Protein AF-A0A7X7SW52-F1 (afdb_monomer_lite)

pLDDT: mean 72.77, std 15.71, range [31.95, 91.69]

Secondary structure (DSSP, 8-state):
------SSHHHHTTTSTTSSSS--S-----------------------HHHHHHHHHHHHHHHHHHHHHHHHHHHHHHTTS-HHHHHHHHHHHHHHHHHHHHHHHHHHH--HHHHHHHHHTT-TTHHHHHHHHHTHHHHHHIIIIIHHHHHHHHHHHHHHHHHHHHHTT-TTHHHHHHHHHHHHHHHHHHHHHHHHHHHHHSHHHHHHHHHHHHHHHS-----------

Radius of gyration: 32.98 Å; chains: 1; bounding box: 64×110×73 Å

Structure (mmCIF, N/CA/C/O backbone):
data_AF-A0A7X7SW52-F1
#
_entry.id   AF-A0A7X7SW52-F1
#
loop_
_atom_site.group_PDB
_atom_site.id
_atom_site.type_symbol
_atom_site.label_atom_id
_atom_site.label_alt_id
_atom_site.label_comp_id
_atom_site.label_asym_id
_atom_site.label_entity_id
_atom_site.label_seq_id
_atom_site.pdbx_PDB_ins_code
_atom_site.Cartn_x
_atom_site.Cartn_y
_atom_site.Cartn_z
_atom_site.occupancy
_atom_site.B_iso_or_equiv
_atom_site.auth_seq_id
_atom_site.auth_comp_id
_atom_site.auth_asym_id
_atom_site.auth_atom_id
_atom_site.pdbx_PDB_model_num
ATOM 1 N N . MET A 1 1 ? -24.071 95.633 -15.662 1.00 47.78 1 MET A N 1
ATOM 2 C CA . MET A 1 1 ? -23.666 94.470 -16.480 1.00 47.78 1 MET A CA 1
ATOM 3 C C . MET A 1 1 ? -23.784 93.220 -15.616 1.00 47.78 1 MET A C 1
ATOM 5 O O . MET A 1 1 ? -22.879 92.917 -14.859 1.00 47.78 1 MET A O 1
ATOM 9 N N . SER A 1 2 ? -24.958 92.587 -15.617 1.00 41.47 2 SER A N 1
ATOM 10 C CA . SER A 1 2 ? -25.230 91.314 -14.938 1.00 41.47 2 SER A CA 1
ATOM 11 C C . SER A 1 2 ? -26.563 90.762 -15.449 1.00 41.47 2 SER A C 1
ATOM 13 O O . SER A 1 2 ? -27.422 91.536 -15.863 1.00 41.47 2 SER A O 1
ATOM 15 N N . THR A 1 3 ? -26.720 89.442 -15.360 1.00 42.72 3 THR A N 1
ATOM 16 C CA . THR A 1 3 ? -27.927 88.623 -15.586 1.00 42.72 3 THR A CA 1
ATOM 17 C C . THR A 1 3 ? -28.356 88.338 -17.032 1.00 42.72 3 THR A C 1
ATOM 19 O O . THR A 1 3 ? -29.048 89.125 -17.664 1.00 42.72 3 THR A O 1
ATOM 22 N N . LYS A 1 4 ? -27.990 87.139 -17.516 1.00 46.16 4 LYS A N 1
ATOM 23 C CA . LYS A 1 4 ? -28.880 86.150 -18.171 1.00 46.16 4 LYS A CA 1
ATOM 24 C C . LYS A 1 4 ? -28.069 84.898 -18.541 1.00 46.16 4 LYS A C 1
ATOM 26 O O . LYS A 1 4 ? -27.556 84.763 -19.644 1.00 46.16 4 LYS A O 1
ATOM 31 N N . ARG A 1 5 ? -27.904 83.990 -17.575 1.00 49.56 5 ARG A N 1
ATOM 32 C CA . ARG A 1 5 ? -27.303 82.655 -17.768 1.00 49.56 5 ARG A CA 1
ATOM 33 C C . ARG A 1 5 ? -28.034 81.616 -16.917 1.00 49.56 5 ARG A C 1
ATOM 35 O O . ARG A 1 5 ? -27.416 80.842 -16.198 1.00 49.56 5 ARG A O 1
ATOM 42 N N . PHE A 1 6 ? -29.364 81.670 -16.948 1.00 51.72 6 PHE A N 1
ATOM 43 C CA . PHE A 1 6 ? -30.224 80.859 -16.089 1.00 51.72 6 PHE A CA 1
ATOM 44 C C . PHE A 1 6 ? -31.502 80.419 -16.820 1.00 51.72 6 PHE A C 1
ATOM 46 O O . PHE A 1 6 ? -32.595 80.604 -16.315 1.00 51.72 6 PHE A O 1
ATOM 53 N N . ASP A 1 7 ? -31.363 79.861 -18.027 1.00 56.41 7 ASP A N 1
ATOM 54 C CA . ASP A 1 7 ? -32.496 79.296 -18.791 1.00 56.41 7 ASP A CA 1
ATOM 55 C C . ASP A 1 7 ? -32.131 78.004 -19.554 1.00 56.41 7 ASP A C 1
ATOM 57 O O . ASP A 1 7 ? -32.750 77.657 -20.548 1.00 56.41 7 ASP A O 1
ATOM 61 N N . ILE A 1 8 ? -31.126 77.249 -19.085 1.00 54.72 8 ILE A N 1
ATOM 62 C CA . ILE A 1 8 ? -30.765 75.930 -19.660 1.00 54.72 8 ILE A CA 1
ATOM 63 C C . ILE A 1 8 ? -31.142 74.775 -18.707 1.00 54.72 8 ILE A C 1
ATOM 65 O O . ILE A 1 8 ? -31.311 73.635 -19.127 1.00 54.72 8 ILE A O 1
ATOM 69 N N . GLY A 1 9 ? -31.369 75.057 -17.417 1.00 53.44 9 GLY A N 1
ATOM 70 C CA . GLY A 1 9 ? -31.716 74.031 -16.423 1.00 53.44 9 GLY A CA 1
ATOM 71 C C . GLY A 1 9 ? -33.134 73.459 -16.550 1.00 53.44 9 GLY A C 1
ATOM 72 O O . GLY A 1 9 ? -33.386 72.363 -16.068 1.00 53.44 9 GLY A O 1
ATOM 73 N N . LYS A 1 10 ? -34.059 74.167 -17.215 1.00 53.69 10 LYS A N 1
ATOM 74 C CA . LYS A 1 10 ? -35.488 73.799 -17.249 1.00 53.69 10 LYS A CA 1
ATOM 75 C C . LYS A 1 10 ? -35.872 72.839 -18.383 1.00 53.69 10 LYS A C 1
ATOM 77 O O . LYS A 1 10 ? -36.929 72.219 -18.305 1.00 53.69 10 LYS A O 1
ATOM 82 N N . GLU A 1 11 ? -35.026 72.685 -19.405 1.00 51.72 11 GLU A N 1
ATOM 83 C CA . GLU A 1 11 ? -35.262 71.744 -20.516 1.00 51.72 11 GLU A CA 1
ATOM 84 C C . GLU A 1 11 ? -34.670 70.347 -20.275 1.00 51.72 11 GLU A C 1
ATOM 86 O O . GLU A 1 11 ? -35.189 69.370 -20.809 1.00 51.72 11 GLU A O 1
ATOM 91 N N . MET A 1 12 ? -33.665 70.207 -19.401 1.00 51.31 12 MET A N 1
ATOM 92 C CA . MET A 1 12 ? -33.110 68.889 -19.053 1.00 51.31 12 MET A CA 1
ATOM 93 C C . MET A 1 12 ? -33.990 68.092 -18.072 1.00 51.31 12 MET A C 1
ATOM 95 O O . MET A 1 12 ? -33.936 66.866 -18.060 1.00 51.31 12 MET A O 1
ATOM 99 N N . GLU A 1 13 ? -34.863 68.750 -17.301 1.00 51.69 13 GLU A N 1
ATOM 100 C CA . GLU A 1 13 ? -35.757 68.080 -16.337 1.00 51.69 13 GLU A CA 1
ATOM 101 C C . GLU A 1 13 ? -36.962 67.389 -17.012 1.00 51.69 13 GLU A C 1
ATOM 103 O O . GLU A 1 13 ? -37.567 66.473 -16.455 1.00 51.69 13 GLU A O 1
ATOM 108 N N . LYS A 1 14 ? -37.297 67.768 -18.256 1.00 49.69 14 LYS A N 1
ATOM 109 C CA . LYS A 1 14 ? -38.406 67.156 -19.010 1.00 49.69 14 LYS A CA 1
ATOM 110 C C . LYS A 1 14 ? -38.040 65.868 -19.752 1.00 49.69 14 LYS A C 1
ATOM 112 O O . LYS A 1 14 ? -38.952 65.132 -20.120 1.00 49.69 14 LYS A O 1
ATOM 117 N N . MET A 1 15 ? -36.755 65.557 -19.936 1.00 48.94 15 MET A N 1
ATOM 118 C CA . MET A 1 15 ? -36.329 64.320 -20.612 1.00 48.94 15 MET A CA 1
ATOM 119 C C . MET A 1 15 ? -36.133 63.123 -19.668 1.00 48.94 15 MET A C 1
ATOM 121 O O . MET A 1 15 ? -36.173 61.987 -20.132 1.00 48.94 15 MET A O 1
ATOM 125 N N . ASP A 1 16 ? -36.023 63.341 -18.354 1.00 51.31 16 ASP A N 1
ATOM 126 C CA . ASP A 1 16 ? -35.849 62.252 -17.374 1.00 51.31 16 ASP A CA 1
ATOM 127 C C . ASP A 1 16 ? -37.186 61.609 -16.940 1.00 51.31 16 ASP A C 1
ATOM 129 O O . ASP A 1 16 ? -37.254 60.460 -16.501 1.00 51.31 16 ASP A O 1
ATOM 133 N N . ASN A 1 17 ? -38.307 62.314 -17.136 1.00 50.44 17 ASN A N 1
ATOM 134 C CA . ASN A 1 17 ? -39.626 61.853 -16.685 1.00 50.44 17 ASN A CA 1
ATOM 135 C C . ASN A 1 17 ? -40.345 60.900 -17.661 1.00 50.44 17 ASN A C 1
ATOM 137 O O . ASN A 1 17 ? -41.367 60.318 -17.300 1.00 50.44 17 ASN A O 1
ATOM 141 N N . HIS A 1 18 ? -39.812 60.685 -18.870 1.00 48.03 18 HIS A N 1
ATOM 142 C CA . HIS A 1 18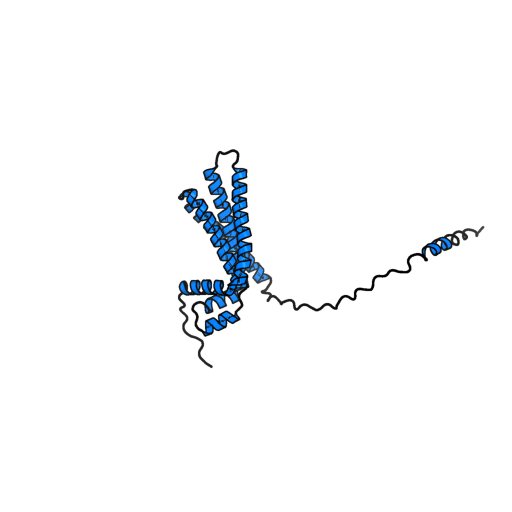 ? -40.410 59.787 -19.872 1.00 48.03 18 HIS A CA 1
ATOM 143 C C . HIS A 1 18 ? -39.844 58.354 -19.859 1.00 48.03 18 HIS A C 1
ATOM 145 O O . HIS A 1 18 ? -40.391 57.479 -20.525 1.00 48.03 18 HIS A O 1
ATOM 151 N N . HIS A 1 19 ? -38.810 58.075 -19.055 1.00 46.06 19 HIS A N 1
ATOM 152 C CA . HIS A 1 19 ? -38.301 56.710 -18.836 1.00 46.06 19 HIS A CA 1
ATOM 153 C C . HIS A 1 19 ? -38.936 56.027 -17.600 1.00 46.06 19 HIS A C 1
ATOM 155 O O . HIS A 1 19 ? -38.635 54.879 -17.268 1.00 46.06 19 HIS A O 1
ATOM 161 N N . LYS A 1 20 ? -39.851 56.713 -16.898 1.00 45.06 20 LYS A N 1
ATOM 162 C CA . LYS A 1 20 ? -40.456 56.234 -15.642 1.00 45.06 20 LYS A CA 1
ATOM 163 C C . LYS A 1 20 ? -41.692 55.337 -15.791 1.00 45.06 20 LYS A C 1
ATOM 165 O O . LYS A 1 20 ? -42.267 54.950 -14.776 1.00 45.06 20 LYS A O 1
ATOM 170 N N . ILE A 1 21 ? -42.099 54.962 -17.007 1.00 49.62 21 ILE A N 1
ATOM 171 C CA . ILE A 1 21 ? -43.356 54.225 -17.246 1.00 49.62 21 ILE A CA 1
ATOM 172 C C . ILE A 1 21 ? -43.148 53.053 -18.221 1.00 49.62 21 ILE A C 1
ATOM 174 O O . ILE A 1 21 ? -43.746 53.019 -19.287 1.00 49.62 21 ILE A O 1
ATOM 178 N N . ALA A 1 22 ? -42.273 52.091 -17.901 1.00 47.59 22 ALA A N 1
ATOM 179 C CA . ALA A 1 22 ? -42.177 50.849 -18.691 1.00 47.59 22 ALA A CA 1
ATOM 180 C C . ALA A 1 22 ? -41.535 49.651 -17.961 1.00 47.59 22 ALA A C 1
ATOM 182 O O . ALA A 1 22 ? -40.908 48.818 -18.602 1.00 47.59 22 ALA A O 1
ATOM 183 N N . HIS A 1 23 ? -41.658 49.523 -16.634 1.00 44.00 23 HIS A N 1
ATOM 184 C CA . HIS A 1 23 ? -41.219 48.290 -15.947 1.00 44.00 23 HIS A CA 1
ATOM 185 C C . HIS A 1 23 ? -42.078 47.923 -14.726 1.00 44.00 23 HIS A C 1
ATOM 187 O O . HIS A 1 23 ? -41.615 47.342 -13.743 1.00 44.00 23 HIS A O 1
ATOM 193 N N . SER A 1 24 ? -43.373 48.235 -14.794 1.00 46.25 24 SER A N 1
ATOM 194 C CA . SER A 1 24 ? -44.377 47.654 -13.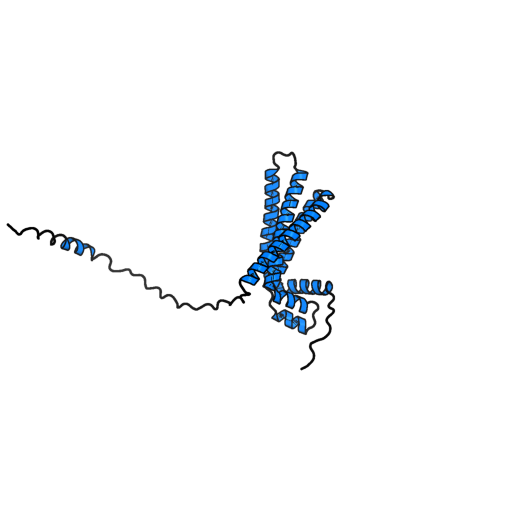908 1.00 46.25 24 SER A CA 1
ATOM 195 C C . SER A 1 24 ? -44.669 46.213 -14.330 1.00 46.25 24 SER A C 1
ATOM 197 O O . SER A 1 24 ? -45.343 45.982 -15.330 1.00 46.25 24 SER A O 1
ATOM 199 N N . GLY A 1 25 ? -44.213 45.255 -13.522 1.00 51.78 25 GLY A N 1
ATOM 200 C CA . GLY A 1 25 ? -44.856 43.946 -13.433 1.00 51.78 25 GLY A CA 1
ATOM 201 C C . GLY A 1 25 ? -44.061 42.764 -13.970 1.00 51.78 25 GLY A C 1
ATOM 202 O O . GLY A 1 25 ? -44.472 42.174 -14.953 1.00 51.78 25 GLY A O 1
ATOM 203 N N . PHE A 1 26 ? -42.997 42.363 -13.264 1.00 49.50 26 PHE A N 1
ATOM 204 C CA . PHE A 1 26 ? -42.731 40.948 -12.952 1.00 49.50 26 PHE A CA 1
ATOM 205 C C . PHE A 1 26 ? -41.584 40.841 -11.929 1.00 49.50 26 PHE A C 1
ATOM 207 O O . PHE A 1 26 ? -40.431 40.604 -12.278 1.00 49.50 26 PHE A O 1
ATOM 214 N N . LEU A 1 27 ? -41.875 41.048 -10.640 1.00 51.09 27 LEU A N 1
ATOM 215 C CA . LEU A 1 27 ? -40.941 40.657 -9.578 1.00 51.09 27 LEU A CA 1
ATOM 216 C C . LEU A 1 27 ? -41.222 39.192 -9.205 1.00 51.09 27 LEU A C 1
ATOM 218 O O . LEU A 1 27 ? -42.318 38.905 -8.713 1.00 51.09 27 LEU A O 1
ATOM 222 N N . PRO A 1 28 ? -40.279 38.252 -9.402 1.00 49.59 28 PRO A N 1
ATOM 223 C CA . PRO A 1 28 ? -40.449 36.893 -8.914 1.00 49.59 28 PRO A CA 1
ATOM 224 C C . PRO A 1 28 ? -40.504 36.904 -7.380 1.00 49.59 28 PRO A C 1
ATOM 226 O O . PRO A 1 28 ? -39.737 37.595 -6.706 1.00 49.59 28 PRO A O 1
ATOM 229 N N . LYS A 1 29 ? -41.456 36.144 -6.827 1.00 48.91 29 LYS A N 1
ATOM 230 C CA . LYS A 1 29 ? -41.683 35.971 -5.386 1.00 48.91 29 LYS A CA 1
ATOM 231 C C . LYS A 1 29 ? -40.349 35.740 -4.662 1.00 48.91 29 LYS A C 1
ATOM 233 O O . LYS A 1 29 ? -39.619 34.811 -4.998 1.00 48.91 29 LYS A O 1
ATOM 238 N N . ARG A 1 30 ? -40.054 36.561 -3.644 1.00 42.06 30 ARG A N 1
ATOM 239 C CA . ARG A 1 30 ? -38.910 36.376 -2.735 1.00 42.06 30 ARG A CA 1
ATOM 240 C C . ARG A 1 30 ? -38.885 34.930 -2.234 1.00 42.06 30 ARG A C 1
ATOM 242 O O . ARG A 1 30 ? -39.750 34.531 -1.454 1.00 42.06 30 ARG A O 1
ATOM 249 N N . PHE A 1 31 ? -37.877 34.168 -2.646 1.00 48.66 31 PHE A N 1
ATOM 250 C CA . PHE A 1 31 ? -37.574 32.873 -2.054 1.00 48.66 31 PHE A CA 1
ATOM 251 C C . PHE A 1 31 ? -37.116 33.124 -0.613 1.00 48.66 31 PHE A C 1
ATOM 253 O O . PHE A 1 31 ? -36.018 33.622 -0.360 1.00 48.66 31 PHE A O 1
ATOM 260 N N . LYS A 1 32 ? -38.008 32.871 0.347 1.00 45.47 32 LYS A N 1
ATOM 261 C CA . LYS A 1 32 ? -37.710 32.969 1.775 1.00 45.47 32 LYS A CA 1
ATOM 262 C C . LYS A 1 32 ? -36.719 31.849 2.090 1.00 45.47 32 LYS A C 1
ATOM 264 O O . LYS A 1 32 ? -37.110 30.689 2.152 1.00 45.47 32 LYS A O 1
ATOM 269 N N . SER A 1 33 ? -35.438 32.197 2.214 1.00 46.12 33 SER A N 1
ATOM 270 C CA . SER A 1 33 ? -34.385 31.242 2.566 1.00 46.12 33 SER A CA 1
ATOM 271 C C . SER A 1 33 ? -34.796 30.513 3.852 1.00 46.12 33 SER A C 1
ATOM 273 O O . SER A 1 33 ? -35.063 31.188 4.856 1.00 46.12 33 SER A O 1
ATOM 275 N N . PRO A 1 34 ? -34.935 29.174 3.846 1.00 48.31 34 PRO A N 1
ATOM 276 C CA . PRO A 1 34 ? -35.251 28.446 5.060 1.00 48.31 34 PRO A CA 1
ATOM 277 C C . PRO A 1 34 ? -34.099 28.681 6.036 1.00 48.31 34 PRO A C 1
ATOM 279 O O . PRO A 1 34 ? -32.929 28.557 5.669 1.00 48.31 34 PRO A O 1
ATOM 282 N N . GLY A 1 35 ? -34.439 29.097 7.259 1.00 50.62 35 GLY A N 1
ATOM 283 C CA . GLY A 1 35 ? -33.475 29.467 8.289 1.00 50.62 35 GLY A CA 1
ATOM 284 C C . GLY A 1 35 ? -32.346 28.446 8.392 1.00 50.62 35 GLY A C 1
ATOM 285 O O . GLY A 1 35 ? -32.586 27.242 8.287 1.00 50.62 35 GLY A O 1
ATOM 286 N N . LYS A 1 36 ? -31.116 28.945 8.566 1.00 45.97 36 LYS A N 1
ATOM 287 C CA . LYS A 1 36 ? -29.903 28.137 8.716 1.00 45.97 36 LYS A CA 1
ATOM 288 C C . LYS A 1 36 ? -30.115 27.107 9.828 1.00 45.97 36 LYS A C 1
ATOM 290 O O . LYS A 1 36 ? -29.882 27.396 10.999 1.00 45.97 36 LYS A O 1
ATOM 295 N N . LYS A 1 37 ? -30.551 25.898 9.471 1.00 51.09 37 LYS A N 1
ATOM 296 C CA . LYS A 1 37 ? -30.456 24.739 10.351 1.00 51.09 37 LYS A CA 1
ATOM 297 C C . LYS A 1 37 ? -28.962 24.523 10.532 1.00 51.09 37 LYS A C 1
ATOM 299 O O . LYS A 1 37 ? -28.276 24.151 9.582 1.00 51.09 37 LYS A O 1
ATOM 304 N N . GLN A 1 38 ? -28.447 24.864 11.709 1.00 60.53 38 GLN A N 1
ATOM 305 C CA . GLN A 1 38 ? -27.065 24.582 12.058 1.00 60.53 38 GLN A CA 1
ATOM 306 C C . GLN A 1 38 ? -26.922 23.062 12.070 1.00 60.53 38 GLN A C 1
ATOM 308 O O . GLN A 1 38 ? -27.377 22.388 12.991 1.00 60.53 38 GLN A O 1
ATOM 313 N N . LEU A 1 39 ? -26.380 22.522 10.980 1.00 67.12 39 LEU A N 1
ATOM 314 C CA . LEU A 1 39 ? -26.005 21.121 10.897 1.00 67.12 39 LEU A CA 1
ATOM 315 C C . LEU A 1 39 ? -24.986 20.879 12.018 1.00 67.12 39 LEU A C 1
ATOM 317 O O . LEU A 1 39 ? -24.016 21.638 12.103 1.00 67.12 39 LEU A O 1
ATOM 321 N N . PRO A 1 40 ? -25.188 19.884 12.898 1.00 52.62 40 PRO A N 1
ATOM 322 C CA . PRO A 1 40 ? -24.237 19.586 13.955 1.00 52.62 40 PRO A CA 1
ATOM 323 C C . PRO A 1 40 ? -22.933 19.109 13.311 1.00 52.62 40 PRO A C 1
ATOM 325 O O . PRO A 1 40 ? -22.790 17.952 12.921 1.00 52.62 40 PRO A O 1
ATOM 328 N N . VAL A 1 41 ? -21.977 20.024 13.152 1.00 59.84 41 VAL A N 1
ATOM 329 C CA . VAL A 1 41 ? -20.638 19.690 12.676 1.00 59.84 41 VAL A CA 1
ATOM 330 C C . VAL A 1 41 ? -19.981 18.863 13.773 1.00 59.84 41 VAL A C 1
ATOM 332 O O . VAL A 1 41 ? -19.730 19.356 14.874 1.00 59.84 41 VAL A O 1
ATOM 335 N N . LYS A 1 42 ? -19.732 17.582 13.478 1.00 45.78 42 LYS A N 1
ATOM 336 C CA . LYS A 1 42 ? -18.972 16.665 14.333 1.00 45.78 42 LYS A CA 1
ATOM 337 C C . LYS A 1 42 ? -17.649 17.345 14.683 1.00 45.78 42 LYS A C 1
ATOM 339 O O . LYS A 1 42 ? -16.784 17.510 13.826 1.00 45.78 42 LYS A O 1
ATOM 344 N N . LYS A 1 43 ? -17.508 17.777 15.938 1.00 43.06 43 LYS A N 1
ATOM 345 C CA . LYS A 1 43 ? -16.288 18.396 16.459 1.00 43.06 43 LYS A CA 1
ATOM 346 C C . LYS A 1 43 ? -15.196 17.327 16.423 1.00 43.06 43 LYS A C 1
ATOM 348 O O . LYS A 1 43 ? -15.131 16.487 17.315 1.00 43.06 43 LYS A O 1
ATOM 353 N N . SER A 1 44 ? -14.386 17.303 15.362 1.00 43.91 44 SER A N 1
ATOM 354 C CA . SER A 1 44 ? -13.217 16.427 15.294 1.00 43.91 44 SER A CA 1
ATOM 355 C C . SER A 1 44 ? -12.335 16.789 16.483 1.00 43.91 44 SER A C 1
ATOM 357 O O . SER A 1 44 ? -11.913 17.945 16.586 1.00 43.91 44 SER A O 1
ATOM 359 N N . SER A 1 45 ? -12.123 15.850 17.403 1.00 46.97 45 SER A N 1
ATOM 360 C CA . SER A 1 45 ? -11.274 16.021 18.578 1.00 46.97 45 SER A CA 1
ATOM 361 C C . SER A 1 45 ? -9.899 16.481 18.118 1.00 46.97 45 SER A C 1
ATOM 363 O O . SER A 1 45 ? -9.094 15.710 17.597 1.00 46.97 45 SER A O 1
ATOM 365 N N . SER A 1 46 ? -9.674 17.784 18.228 1.00 45.81 46 SER A N 1
ATOM 366 C CA . SER A 1 46 ? -8.481 18.421 17.724 1.00 45.81 46 SER A CA 1
ATOM 367 C C . SER A 1 46 ? -7.333 18.127 18.676 1.00 45.81 46 SER A C 1
ATOM 369 O O . SER A 1 46 ? -7.045 18.942 19.548 1.00 45.81 46 SER A O 1
ATOM 371 N N . GLY A 1 47 ? -6.642 17.003 18.462 1.00 54.84 47 GLY A N 1
ATOM 372 C CA . GLY A 1 47 ? -5.241 16.889 18.866 1.00 54.84 47 GLY A CA 1
ATOM 373 C C . GLY A 1 47 ? -4.508 18.146 18.401 1.00 54.84 47 GLY A C 1
ATOM 374 O O . GLY A 1 47 ? -4.824 18.679 17.322 1.00 54.84 47 GLY A O 1
ATOM 375 N N . SER A 1 48 ? -3.640 18.682 19.264 1.00 55.78 48 SER A N 1
ATOM 376 C CA . SER A 1 48 ? -3.048 20.008 19.069 1.00 55.78 48 SER A CA 1
ATOM 377 C C . SER A 1 48 ? -2.469 20.112 17.655 1.00 55.78 48 SER A C 1
ATOM 379 O O . SER A 1 48 ? -1.946 19.136 17.115 1.00 55.78 48 SER A O 1
ATOM 381 N N . ARG A 1 49 ? -2.564 21.285 17.017 1.00 59.97 49 ARG A N 1
ATOM 382 C CA . ARG A 1 49 ? -2.030 21.497 15.657 1.00 59.97 49 ARG A CA 1
ATOM 383 C C . ARG A 1 49 ? -0.576 20.996 15.536 1.00 59.97 49 ARG A C 1
ATOM 385 O O . ARG A 1 49 ? -0.195 20.458 14.504 1.00 59.97 49 ARG A O 1
ATOM 392 N N . ARG A 1 50 ? 0.181 21.084 16.638 1.00 62.38 50 ARG A N 1
ATOM 393 C CA . ARG A 1 50 ? 1.549 20.581 16.794 1.00 62.38 50 ARG A CA 1
ATOM 394 C C . ARG A 1 50 ? 1.646 19.052 16.729 1.00 62.38 50 ARG A C 1
ATOM 396 O O . ARG A 1 50 ? 2.520 18.551 16.038 1.00 62.38 50 ARG A O 1
ATOM 403 N N . GLU A 1 51 ? 0.744 18.308 17.369 1.00 65.94 51 GLU A N 1
ATOM 404 C CA . GLU A 1 51 ? 0.734 16.836 17.311 1.00 65.94 51 GLU A CA 1
ATOM 405 C C . GLU A 1 51 ? 0.443 16.306 15.907 1.00 65.94 51 GLU A C 1
ATOM 407 O O . GLU A 1 51 ? 1.091 15.356 15.476 1.00 65.94 51 GLU A O 1
ATOM 412 N N . ARG A 1 52 ? -0.486 16.927 15.166 1.00 66.50 52 ARG A N 1
ATOM 413 C CA . ARG A 1 52 ? -0.771 16.513 13.780 1.00 66.50 52 ARG A CA 1
ATOM 414 C C . ARG A 1 52 ? 0.418 16.763 12.854 1.00 66.50 52 ARG A C 1
ATOM 416 O O . ARG A 1 52 ? 0.734 15.901 12.041 1.00 66.50 52 ARG A O 1
ATOM 423 N N . SER A 1 53 ? 1.102 17.898 13.003 1.00 66.31 53 SER A N 1
ATOM 424 C CA . SER A 1 53 ? 2.300 18.213 12.213 1.00 66.31 53 SER A CA 1
ATOM 425 C C . SER A 1 53 ? 3.493 17.323 12.568 1.00 66.31 53 SER A C 1
ATOM 427 O O . SER A 1 53 ? 4.161 16.829 11.667 1.00 66.31 53 SER A O 1
ATOM 429 N N . VAL A 1 54 ? 3.744 17.061 13.856 1.00 73.44 54 VAL A N 1
ATOM 430 C CA . VAL A 1 54 ? 4.808 16.133 14.288 1.00 73.44 54 VAL A CA 1
ATOM 431 C C . VAL A 1 54 ? 4.523 14.718 13.788 1.00 73.44 54 VAL A C 1
ATOM 433 O O . VAL A 1 54 ? 5.438 14.014 13.368 1.00 73.44 54 VAL A O 1
ATOM 436 N N . TRP A 1 55 ? 3.252 14.314 13.778 1.00 77.12 55 TRP A N 1
ATOM 437 C CA . TRP A 1 55 ? 2.849 13.024 13.241 1.00 77.12 55 TRP A CA 1
ATOM 438 C C . TRP A 1 55 ? 3.065 12.935 11.728 1.00 77.12 55 TRP A C 1
ATOM 440 O O . TRP A 1 55 ? 3.685 11.978 11.282 1.00 77.12 55 TRP A O 1
ATOM 450 N N . ALA A 1 56 ? 2.662 13.951 10.958 1.00 75.88 56 ALA A N 1
ATOM 451 C CA . ALA A 1 56 ? 2.920 14.001 9.518 1.00 75.88 56 ALA A CA 1
ATOM 452 C C . ALA A 1 56 ? 4.424 13.928 9.197 1.00 75.88 56 ALA A C 1
ATOM 454 O O . ALA A 1 56 ? 4.829 13.133 8.360 1.00 75.88 56 ALA A O 1
ATOM 455 N N . ILE A 1 57 ? 5.268 14.674 9.921 1.00 77.56 57 ILE A N 1
ATOM 456 C CA . ILE A 1 57 ? 6.732 14.624 9.749 1.00 77.56 57 ILE A CA 1
ATOM 457 C C . ILE A 1 57 ? 7.274 13.230 10.081 1.00 77.56 57 ILE A C 1
ATOM 459 O O . ILE A 1 57 ? 8.083 12.685 9.334 1.00 77.56 57 ILE A O 1
ATOM 463 N N . SER A 1 58 ? 6.821 12.632 11.186 1.00 77.75 58 SER A N 1
ATOM 464 C CA . SER A 1 58 ? 7.240 11.285 11.576 1.00 77.75 58 SER A CA 1
ATOM 465 C C . SER A 1 58 ? 6.849 10.254 10.518 1.00 77.75 58 SER A C 1
ATOM 467 O O . SER A 1 58 ? 7.662 9.401 10.173 1.00 77.75 58 SER A O 1
ATOM 469 N N . VAL A 1 59 ? 5.644 10.374 9.959 1.00 78.25 59 VAL A N 1
ATOM 470 C CA . VAL A 1 59 ? 5.158 9.547 8.856 1.00 78.25 59 VAL A CA 1
ATOM 471 C C . VAL A 1 59 ? 6.041 9.717 7.622 1.00 78.25 59 VAL A C 1
ATOM 473 O O . VAL A 1 59 ? 6.488 8.712 7.079 1.00 78.25 59 VAL A O 1
ATOM 476 N N . THR A 1 60 ? 6.382 10.943 7.222 1.00 77.94 60 THR A N 1
ATOM 477 C CA . THR A 1 60 ? 7.277 11.195 6.082 1.00 77.94 60 THR A CA 1
ATOM 478 C C . THR A 1 60 ? 8.661 10.580 6.289 1.00 77.94 60 THR A C 1
ATOM 480 O O . THR A 1 60 ? 9.165 9.901 5.399 1.00 77.94 60 THR A O 1
ATOM 483 N N . VAL A 1 61 ? 9.271 10.767 7.465 1.00 82.44 61 VAL A N 1
ATOM 484 C CA . VAL A 1 61 ? 10.612 10.234 7.766 1.00 82.44 61 VAL A CA 1
ATOM 485 C C . VAL A 1 61 ? 10.609 8.705 7.766 1.00 82.44 61 VAL A C 1
ATOM 487 O O . VAL A 1 61 ? 11.482 8.089 7.157 1.00 82.44 61 VAL A O 1
ATOM 490 N N . ILE A 1 62 ? 9.607 8.083 8.396 1.00 81.06 62 ILE A N 1
ATOM 491 C CA . ILE A 1 62 ? 9.460 6.623 8.396 1.00 81.06 62 ILE A CA 1
ATOM 492 C C . ILE A 1 62 ? 9.243 6.119 6.969 1.00 81.06 62 ILE A C 1
ATOM 494 O O . ILE A 1 62 ? 9.907 5.173 6.559 1.00 81.06 62 ILE A O 1
ATOM 498 N N . SER A 1 63 ? 8.369 6.770 6.198 1.00 79.75 63 SER A N 1
ATOM 499 C CA . SER A 1 63 ? 8.078 6.395 4.809 1.00 79.75 63 SER A CA 1
ATOM 500 C C . SER A 1 63 ? 9.320 6.475 3.936 1.00 79.75 63 SER A C 1
ATOM 502 O O . SER A 1 63 ? 9.573 5.568 3.152 1.00 79.75 63 SER A O 1
ATOM 504 N N . PHE A 1 64 ? 10.126 7.523 4.098 1.00 79.25 64 PHE A N 1
ATOM 505 C CA . PHE A 1 64 ? 11.369 7.705 3.358 1.00 79.25 64 PHE A CA 1
ATOM 506 C C . PHE A 1 64 ? 12.387 6.602 3.668 1.00 79.25 64 PHE A C 1
ATOM 508 O O . PHE A 1 64 ? 12.873 5.937 2.753 1.00 79.25 64 PHE A O 1
ATOM 515 N N . ILE A 1 65 ? 12.660 6.348 4.953 1.00 83.62 65 ILE A N 1
ATOM 516 C CA . ILE A 1 65 ? 13.608 5.304 5.375 1.00 83.62 65 ILE A CA 1
ATOM 517 C C . ILE A 1 65 ? 13.117 3.922 4.930 1.00 83.62 65 ILE A C 1
ATOM 519 O O . ILE A 1 65 ? 13.900 3.109 4.434 1.00 83.62 65 ILE A O 1
ATOM 523 N N . LEU A 1 66 ? 11.816 3.658 5.070 1.00 81.06 66 LEU A N 1
ATOM 524 C CA . LEU A 1 66 ? 11.207 2.392 4.681 1.00 81.06 66 LEU A CA 1
ATOM 525 C C . LEU A 1 66 ? 11.244 2.198 3.160 1.00 81.06 66 LEU A C 1
ATOM 527 O O . LEU A 1 66 ? 11.593 1.112 2.705 1.00 81.06 66 LEU A O 1
ATOM 531 N N . SER A 1 67 ? 10.976 3.252 2.382 1.00 77.25 67 SER A N 1
ATOM 532 C CA . SER A 1 67 ? 11.082 3.229 0.916 1.00 77.25 67 SER A CA 1
ATOM 533 C C . SER A 1 67 ? 12.496 2.887 0.474 1.00 77.25 67 SER A C 1
ATOM 535 O O . SER A 1 67 ? 12.674 1.976 -0.326 1.00 77.25 67 SER A O 1
ATOM 537 N N . LEU A 1 68 ? 13.506 3.570 1.026 1.00 82.56 68 LEU A N 1
ATOM 538 C CA . LEU A 1 68 ? 14.909 3.298 0.706 1.00 82.56 68 LEU A CA 1
ATOM 539 C C . LEU A 1 68 ? 15.298 1.862 1.060 1.00 82.56 68 LEU A C 1
ATOM 541 O O . LEU A 1 68 ? 15.914 1.174 0.249 1.00 82.56 68 LEU A O 1
ATOM 545 N N . SER A 1 69 ? 14.896 1.397 2.244 1.00 81.12 69 SER A N 1
ATOM 546 C CA . SER A 1 69 ? 15.199 0.041 2.712 1.00 81.12 69 SER A CA 1
ATOM 547 C C . SER A 1 69 ? 14.576 -1.021 1.802 1.00 81.12 69 SER A C 1
ATOM 549 O O . SER A 1 69 ? 15.246 -1.974 1.404 1.00 81.12 69 SER A O 1
ATOM 551 N N . ILE A 1 70 ? 13.302 -0.845 1.434 1.00 78.69 70 ILE A N 1
ATOM 552 C CA . ILE A 1 70 ? 12.583 -1.774 0.556 1.00 78.69 70 ILE A CA 1
ATOM 553 C C . ILE A 1 70 ? 13.146 -1.728 -0.857 1.00 78.69 70 ILE A C 1
ATOM 555 O O . ILE A 1 70 ? 13.313 -2.784 -1.461 1.00 78.69 70 ILE A O 1
ATOM 559 N N . LEU A 1 71 ? 13.449 -0.545 -1.393 1.00 79.88 71 LEU A N 1
ATOM 560 C CA . LEU A 1 71 ? 13.987 -0.413 -2.742 1.00 79.88 71 LEU A CA 1
ATOM 561 C C . LEU A 1 71 ? 15.370 -1.065 -2.839 1.00 79.88 71 LEU A C 1
ATOM 563 O O . LEU A 1 71 ? 15.625 -1.813 -3.777 1.00 79.88 71 LEU A O 1
ATOM 567 N N . PHE A 1 72 ? 16.223 -0.878 -1.830 1.00 81.94 72 PHE A N 1
ATOM 568 C CA . PHE A 1 72 ? 17.530 -1.529 -1.756 1.00 81.94 72 PHE A CA 1
ATOM 569 C C . PHE A 1 72 ? 17.417 -3.061 -1.690 1.00 81.94 72 PHE A C 1
ATOM 571 O O . PHE A 1 72 ? 18.080 -3.781 -2.447 1.00 81.94 72 PHE A O 1
ATOM 578 N N . LEU A 1 73 ? 16.530 -3.570 -0.828 1.00 78.62 73 LEU A N 1
ATOM 579 C CA . LEU A 1 73 ? 16.286 -5.006 -0.703 1.00 78.62 73 LEU A CA 1
ATOM 580 C C . LEU A 1 73 ? 15.701 -5.593 -1.994 1.00 78.62 73 LEU A C 1
ATOM 582 O O . LEU A 1 73 ? 16.150 -6.636 -2.463 1.00 78.62 73 LEU A O 1
ATOM 586 N N . SER A 1 74 ? 14.738 -4.896 -2.594 1.00 73.50 74 SER A N 1
ATOM 587 C CA . SER A 1 74 ? 14.067 -5.329 -3.818 1.00 73.50 74 SER A CA 1
ATOM 588 C C . SER A 1 74 ? 15.035 -5.373 -4.993 1.00 73.50 74 SER A C 1
ATOM 590 O O . SER A 1 74 ? 15.062 -6.378 -5.691 1.00 73.50 74 SER A O 1
ATOM 592 N N . SER A 1 75 ? 15.881 -4.354 -5.182 1.00 73.94 75 SER A N 1
ATOM 593 C CA . SER A 1 75 ? 16.893 -4.341 -6.249 1.00 73.94 75 SER A CA 1
ATOM 594 C C . SER A 1 75 ? 17.829 -5.550 -6.168 1.00 73.94 75 SER A C 1
ATOM 596 O O . SER A 1 75 ? 18.065 -6.218 -7.171 1.00 73.94 75 SER A O 1
ATOM 598 N N . THR A 1 76 ? 18.267 -5.907 -4.957 1.00 76.31 76 THR A N 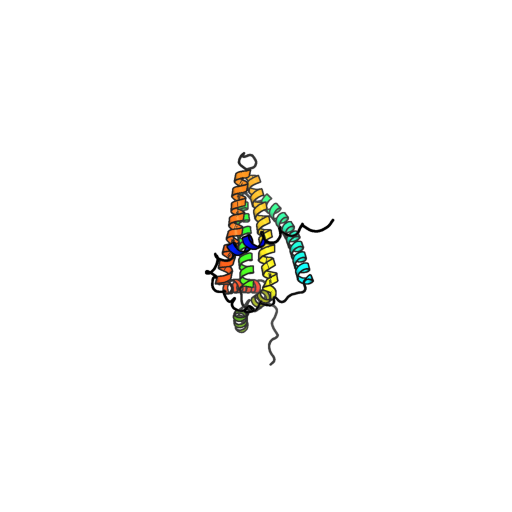1
ATOM 599 C CA . THR A 1 76 ? 19.136 -7.077 -4.727 1.00 76.31 76 THR A CA 1
ATOM 600 C C . THR A 1 76 ? 18.437 -8.394 -5.084 1.00 76.31 76 THR A C 1
ATOM 602 O O . THR A 1 76 ? 19.061 -9.333 -5.579 1.00 76.31 76 THR A O 1
ATOM 605 N N . VAL A 1 77 ? 17.130 -8.475 -4.826 1.00 73.62 77 VAL A N 1
ATOM 606 C CA . VAL A 1 77 ? 16.296 -9.641 -5.138 1.00 73.62 77 VAL A CA 1
ATOM 607 C C . VAL A 1 77 ? 16.007 -9.717 -6.642 1.00 73.62 77 VAL A C 1
ATOM 609 O O . VAL A 1 77 ? 16.105 -10.794 -7.224 1.00 73.62 77 VAL A O 1
ATOM 612 N N . PHE A 1 78 ? 15.722 -8.588 -7.295 1.00 70.69 78 PHE A N 1
ATOM 613 C CA . PHE A 1 78 ? 15.444 -8.526 -8.732 1.00 70.69 78 PHE A CA 1
ATOM 614 C C . PHE A 1 78 ? 16.652 -8.893 -9.597 1.00 70.69 78 PHE A C 1
ATOM 616 O O . PHE A 1 78 ? 16.462 -9.491 -10.651 1.00 70.69 78 PHE A O 1
ATOM 623 N N . ASP A 1 79 ? 17.879 -8.612 -9.153 1.00 70.19 79 ASP A N 1
ATOM 624 C CA . ASP A 1 79 ? 19.098 -8.972 -9.894 1.00 70.19 79 ASP A CA 1
ATOM 625 C C . ASP A 1 79 ? 19.329 -10.485 -10.014 1.00 70.19 79 ASP A C 1
ATOM 627 O O . ASP A 1 79 ? 20.033 -10.935 -10.915 1.00 70.19 79 ASP A O 1
ATOM 631 N N . LYS A 1 80 ? 18.726 -11.286 -9.128 1.00 72.88 80 LYS A N 1
ATOM 632 C CA . LYS A 1 80 ? 18.873 -12.751 -9.118 1.00 72.88 80 LYS A CA 1
ATOM 633 C C . LYS A 1 80 ? 17.691 -13.492 -9.742 1.00 72.88 80 LYS A C 1
ATOM 635 O O . LYS A 1 80 ? 17.720 -14.719 -9.821 1.00 72.88 80 LYS A O 1
ATOM 640 N N . ILE A 1 81 ? 16.640 -12.776 -10.133 1.00 77.50 81 ILE A N 1
ATOM 641 C CA . ILE A 1 81 ? 15.358 -13.355 -10.538 1.00 77.50 81 ILE A CA 1
ATOM 642 C C . ILE A 1 81 ? 15.143 -13.163 -12.039 1.00 77.50 81 ILE A C 1
ATOM 644 O O . ILE A 1 81 ? 15.497 -12.139 -12.616 1.00 77.50 81 ILE A O 1
ATOM 648 N N . THR A 1 82 ? 14.543 -14.162 -12.686 1.00 79.62 82 THR A N 1
ATOM 649 C CA . THR A 1 82 ? 14.200 -14.078 -14.108 1.00 79.62 82 THR A CA 1
ATOM 650 C C . THR A 1 82 ? 13.097 -13.035 -14.347 1.00 79.62 82 THR A C 1
ATOM 652 O O . THR A 1 82 ? 12.194 -12.886 -13.520 1.00 79.62 82 THR A O 1
ATOM 655 N N . PRO A 1 83 ? 13.096 -12.343 -15.500 1.00 74.00 83 PRO A N 1
ATOM 656 C CA . PRO A 1 83 ? 12.170 -11.235 -15.768 1.00 74.00 83 PRO A CA 1
ATOM 657 C C . PRO A 1 83 ? 10.686 -11.624 -15.656 1.00 74.00 83 PRO A C 1
ATOM 659 O O . PRO A 1 83 ? 9.860 -10.812 -15.240 1.00 74.00 83 PRO A O 1
ATOM 662 N N . TYR A 1 84 ? 10.344 -12.883 -15.950 1.00 79.75 84 TYR A N 1
ATOM 663 C CA . TYR A 1 84 ? 8.989 -13.414 -15.780 1.00 79.75 84 TYR A CA 1
ATOM 664 C C . TYR A 1 84 ? 8.532 -13.407 -14.311 1.00 79.75 84 TYR A C 1
ATOM 666 O O . TYR A 1 84 ? 7.432 -12.954 -13.992 1.00 79.75 84 TYR A O 1
ATOM 674 N N . PHE A 1 85 ? 9.394 -13.854 -13.395 1.00 83.94 85 PHE A N 1
ATOM 675 C CA . PHE A 1 85 ? 9.100 -13.817 -11.963 1.00 83.94 85 PHE A CA 1
ATOM 676 C C . PHE A 1 85 ? 9.070 -12.385 -11.424 1.00 83.94 85 PHE A C 1
ATOM 678 O O . PHE A 1 85 ? 8.277 -12.088 -10.532 1.00 83.94 85 PHE A O 1
ATOM 685 N N . SER A 1 86 ? 9.869 -11.474 -11.985 1.00 82.38 86 SER A N 1
ATOM 686 C CA . SER A 1 86 ? 9.855 -10.065 -11.590 1.00 82.38 86 SER A CA 1
ATOM 687 C C . SER A 1 86 ? 8.489 -9.411 -11.831 1.00 82.38 86 SER A C 1
ATOM 689 O O . SER A 1 86 ? 8.002 -8.687 -10.964 1.00 82.38 86 SER A O 1
ATOM 691 N N . PHE A 1 87 ? 7.825 -9.718 -12.951 1.00 83.31 87 PHE A N 1
ATOM 692 C CA . PHE A 1 87 ? 6.475 -9.217 -13.234 1.00 83.31 87 PHE A CA 1
ATOM 693 C C . PHE A 1 87 ? 5.442 -9.712 -12.207 1.00 83.31 87 PHE A C 1
ATOM 695 O O . PHE A 1 87 ? 4.623 -8.936 -11.712 1.00 83.31 87 PHE A O 1
ATOM 702 N N . ILE A 1 88 ? 5.523 -10.990 -11.820 1.00 86.75 88 ILE A N 1
ATOM 703 C CA . ILE A 1 88 ? 4.658 -11.581 -10.786 1.00 86.75 88 ILE A CA 1
ATOM 704 C C . ILE A 1 88 ? 4.876 -10.895 -9.433 1.00 86.75 88 ILE A C 1
ATOM 706 O O . ILE A 1 88 ? 3.912 -10.599 -8.728 1.00 86.75 88 ILE A O 1
ATOM 710 N N . ILE A 1 89 ? 6.128 -10.597 -9.078 1.00 86.69 89 ILE A N 1
ATOM 711 C CA . ILE A 1 89 ? 6.465 -9.889 -7.837 1.00 86.69 89 ILE A CA 1
ATOM 712 C C . ILE A 1 89 ? 5.866 -8.480 -7.831 1.00 86.69 89 ILE A C 1
ATOM 714 O O . ILE A 1 89 ? 5.265 -8.087 -6.835 1.00 86.69 89 ILE A O 1
ATOM 718 N N . VAL A 1 90 ? 5.968 -7.733 -8.935 1.00 87.62 90 VAL A N 1
ATOM 719 C CA . VAL A 1 90 ? 5.348 -6.401 -9.061 1.00 87.62 90 VAL A CA 1
ATOM 720 C C . VAL A 1 90 ? 3.839 -6.480 -8.834 1.00 87.62 90 VAL A C 1
ATOM 722 O O . VAL A 1 90 ? 3.287 -5.700 -8.057 1.00 87.62 90 VAL A O 1
ATOM 725 N N . LEU A 1 91 ? 3.178 -7.463 -9.446 1.00 88.44 91 LEU A N 1
ATOM 726 C CA . LEU A 1 91 ? 1.746 -7.683 -9.276 1.00 88.44 91 LEU A CA 1
ATOM 727 C C . LEU A 1 91 ? 1.395 -8.017 -7.815 1.00 88.44 91 LEU A C 1
ATOM 729 O O . LEU A 1 91 ? 0.461 -7.437 -7.264 1.00 88.44 91 LEU A O 1
ATOM 733 N N . LEU A 1 92 ? 2.185 -8.865 -7.147 1.00 88.19 92 LEU A N 1
ATOM 734 C CA . LEU A 1 92 ? 2.030 -9.153 -5.716 1.00 88.19 92 LEU A CA 1
ATOM 735 C C . LEU A 1 92 ? 2.202 -7.905 -4.839 1.00 88.19 92 LEU A C 1
ATOM 737 O O . LEU A 1 92 ? 1.417 -7.716 -3.912 1.00 88.19 92 LEU A O 1
ATOM 741 N N . ILE A 1 93 ? 3.173 -7.035 -5.132 1.00 88.75 93 ILE A N 1
ATOM 742 C CA . ILE A 1 93 ? 3.387 -5.781 -4.389 1.00 88.75 93 ILE A CA 1
ATOM 743 C C . ILE A 1 93 ? 2.152 -4.876 -4.486 1.00 88.75 93 ILE A C 1
ATOM 745 O O . ILE A 1 93 ? 1.715 -4.331 -3.469 1.00 88.75 93 ILE A O 1
ATOM 749 N N . ILE A 1 94 ? 1.550 -4.753 -5.675 1.00 90.25 94 ILE A N 1
ATOM 750 C CA . ILE A 1 94 ? 0.313 -3.979 -5.873 1.00 90.25 94 ILE A CA 1
ATOM 751 C C . ILE A 1 94 ? -0.839 -4.602 -5.075 1.00 90.25 94 ILE A C 1
ATOM 753 O O . ILE A 1 94 ? -1.550 -3.893 -4.363 1.00 90.25 94 ILE A O 1
ATOM 757 N N . PHE A 1 95 ? -1.003 -5.928 -5.139 1.00 88.75 95 PHE A N 1
ATOM 758 C CA . PHE A 1 95 ? -2.037 -6.641 -4.382 1.00 88.75 95 PHE A CA 1
ATOM 759 C C . PHE A 1 95 ? -1.899 -6.445 -2.873 1.00 88.75 95 PHE A C 1
ATOM 761 O O . PHE A 1 95 ? -2.898 -6.206 -2.195 1.00 88.75 95 PHE A O 1
ATOM 768 N N . ILE A 1 96 ? -0.674 -6.507 -2.348 1.00 88.50 96 ILE A N 1
ATOM 769 C CA . ILE A 1 96 ? -0.388 -6.234 -0.939 1.00 88.50 96 ILE A CA 1
ATOM 770 C C . ILE A 1 96 ? -0.789 -4.793 -0.598 1.00 88.50 96 ILE A C 1
ATOM 772 O O . ILE A 1 96 ? -1.509 -4.586 0.376 1.00 88.50 96 ILE A O 1
ATOM 776 N N . GLY A 1 97 ? -0.412 -3.809 -1.420 1.00 89.31 97 GLY A N 1
ATOM 777 C CA . GLY A 1 97 ? -0.792 -2.408 -1.209 1.00 89.31 97 GLY A CA 1
ATOM 778 C C . GLY A 1 97 ? -2.309 -2.197 -1.152 1.00 89.31 97 GLY A C 1
ATOM 779 O O . GLY A 1 97 ? -2.818 -1.568 -0.225 1.00 89.31 97 GLY A O 1
ATOM 780 N N . VAL A 1 98 ? -3.054 -2.789 -2.091 1.00 88.56 98 VAL A N 1
ATOM 781 C CA . VAL A 1 98 ? -4.528 -2.724 -2.114 1.00 88.56 98 VAL A CA 1
ATOM 782 C C . VAL A 1 98 ? -5.141 -3.458 -0.917 1.00 88.56 98 VAL A C 1
ATOM 784 O O . VAL A 1 98 ? -6.109 -2.980 -0.330 1.00 88.56 98 VAL A O 1
ATOM 787 N N . PHE A 1 99 ? -4.575 -4.595 -0.504 1.00 87.31 99 PHE A N 1
ATOM 788 C CA . PHE A 1 99 ? -5.022 -5.309 0.692 1.00 87.31 99 PHE A CA 1
ATOM 789 C C . PHE A 1 99 ? -4.879 -4.448 1.954 1.00 87.31 99 PHE A C 1
ATOM 791 O O . PHE A 1 99 ? -5.815 -4.366 2.750 1.00 87.31 99 PHE A O 1
ATOM 798 N N . PHE A 1 100 ? -3.746 -3.761 2.123 1.00 87.50 100 PHE A N 1
ATOM 799 C CA . PHE A 1 100 ? -3.551 -2.839 3.243 1.00 87.50 100 PHE A CA 1
ATOM 800 C C . PHE A 1 100 ? -4.501 -1.630 3.186 1.00 87.50 100 PHE A C 1
ATOM 802 O O . PHE A 1 100 ? -4.978 -1.208 4.241 1.00 87.50 100 PHE A O 1
ATOM 809 N N . ASP A 1 101 ? -4.866 -1.133 1.999 1.00 89.69 101 ASP A N 1
ATOM 810 C CA . ASP A 1 101 ? -5.907 -0.101 1.852 1.00 89.69 101 ASP A CA 1
ATOM 811 C C . ASP A 1 101 ? -7.278 -0.600 2.348 1.00 89.69 101 ASP A C 1
ATOM 813 O O . ASP A 1 101 ? -7.936 0.073 3.144 1.00 89.69 101 ASP A O 1
ATOM 817 N N . ILE A 1 102 ? -7.675 -1.833 1.995 1.00 87.94 102 ILE A N 1
ATOM 818 C CA . ILE A 1 102 ? -8.912 -2.454 2.510 1.00 87.94 102 ILE A CA 1
ATOM 819 C C . ILE A 1 102 ? -8.910 -2.478 4.043 1.00 87.94 102 ILE A C 1
ATOM 821 O O . ILE A 1 102 ? -9.926 -2.161 4.664 1.00 87.94 102 ILE A O 1
ATOM 825 N N . VAL A 1 103 ? -7.778 -2.832 4.663 1.00 86.56 103 VAL A N 1
ATOM 826 C CA . VAL A 1 103 ? -7.638 -2.833 6.126 1.00 86.56 103 VAL A CA 1
ATOM 827 C C . VAL A 1 103 ? -7.774 -1.419 6.688 1.00 86.56 103 VAL A C 1
ATOM 829 O O . VAL A 1 103 ? -8.534 -1.225 7.634 1.00 86.56 103 VAL A O 1
ATOM 832 N N . GLY A 1 104 ? -7.096 -0.429 6.101 1.00 87.81 104 GLY A N 1
ATOM 833 C CA . GLY A 1 104 ? -7.193 0.971 6.518 1.00 87.81 104 GLY A CA 1
ATOM 834 C C . GLY A 1 104 ? -8.632 1.488 6.475 1.00 87.81 104 GLY A C 1
ATOM 835 O O . GLY A 1 104 ? -9.133 2.013 7.471 1.00 87.81 104 GLY A O 1
ATOM 836 N N . VAL A 1 105 ? -9.337 1.255 5.363 1.00 88.31 105 VAL A N 1
ATOM 837 C CA . VAL A 1 105 ? -10.753 1.620 5.213 1.00 88.31 105 VAL A CA 1
ATOM 838 C C . VAL A 1 105 ? -11.622 0.875 6.228 1.00 88.31 105 VAL A C 1
ATOM 840 O O . VAL A 1 105 ? -12.436 1.503 6.905 1.00 88.31 105 VAL A O 1
ATOM 843 N N . ALA A 1 106 ? -11.434 -0.436 6.395 1.00 86.69 106 ALA A N 1
ATOM 844 C CA . ALA A 1 106 ? -12.213 -1.236 7.338 1.00 86.69 106 ALA A CA 1
ATOM 845 C C . ALA A 1 106 ? 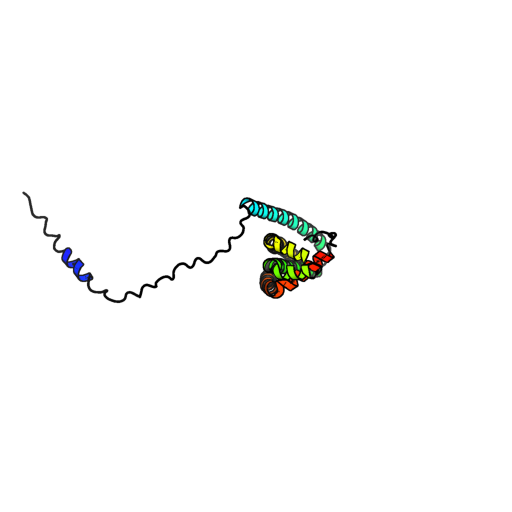-12.042 -0.761 8.790 1.00 86.69 106 ALA A C 1
ATOM 847 O O . ALA A 1 106 ? -13.029 -0.684 9.517 1.00 86.69 106 ALA A O 1
ATOM 848 N N . VAL A 1 107 ? -10.822 -0.390 9.204 1.00 86.50 107 VAL A N 1
ATOM 849 C CA . VAL A 1 107 ? -10.542 0.156 10.545 1.00 86.50 107 VAL A CA 1
ATOM 850 C C . VAL A 1 107 ? -11.304 1.467 10.770 1.00 86.50 107 VAL A C 1
ATOM 852 O O . VAL A 1 107 ? -11.836 1.676 11.856 1.00 86.50 107 VAL A O 1
ATOM 855 N N . THR A 1 108 ? -11.387 2.335 9.755 1.00 86.50 108 THR A N 1
ATOM 856 C CA . THR A 1 108 ? -12.128 3.608 9.860 1.00 86.50 108 THR A CA 1
ATOM 857 C C . THR A 1 108 ? -13.644 3.449 9.806 1.00 86.50 108 THR A C 1
ATOM 859 O O . THR A 1 108 ? -14.361 4.259 10.388 1.00 86.50 108 THR A O 1
ATOM 862 N N . ALA A 1 109 ? -14.138 2.424 9.108 1.00 85.62 109 ALA A N 1
ATOM 863 C CA . ALA A 1 109 ? -15.564 2.165 8.937 1.00 85.62 109 ALA A CA 1
ATOM 864 C C . ALA A 1 109 ? -16.170 1.314 10.068 1.00 85.62 109 ALA A C 1
ATOM 866 O O . ALA A 1 109 ? -17.390 1.193 10.155 1.00 85.62 109 ALA A O 1
ATOM 867 N N . ALA A 1 110 ? -15.343 0.682 10.900 1.00 83.75 110 ALA A N 1
ATOM 868 C CA . ALA A 1 110 ? -15.796 -0.197 11.967 1.00 83.75 110 ALA A CA 1
ATOM 869 C C . ALA A 1 110 ? -16.210 0.575 13.232 1.00 83.75 110 ALA A C 1
ATOM 871 O O . ALA A 1 110 ? -15.458 1.391 13.759 1.00 83.75 110 ALA A O 1
ATOM 872 N N . ASP A 1 111 ? -17.386 0.243 13.769 1.00 81.81 111 ASP A N 1
ATOM 873 C CA . ASP A 1 111 ? -17.863 0.731 15.065 1.00 81.81 111 ASP A CA 1
ATOM 874 C C . ASP A 1 111 ? -17.326 -0.114 16.226 1.00 81.81 111 ASP A C 1
ATOM 876 O O . ASP A 1 111 ? -17.237 -1.333 16.125 1.00 81.81 111 ASP A O 1
ATOM 880 N N . GLU A 1 112 ? -17.067 0.495 17.386 1.00 80.62 112 GLU A N 1
ATOM 881 C CA . GLU A 1 112 ? -16.585 -0.232 18.575 1.00 80.62 112 GLU A CA 1
ATOM 882 C C . GLU A 1 112 ? -17.651 -1.156 19.202 1.00 80.62 112 GLU A C 1
ATOM 884 O O . GLU A 1 112 ? -17.321 -2.192 19.784 1.00 80.62 112 GLU A O 1
ATOM 889 N N . LYS A 1 113 ? -18.942 -0.807 19.085 1.00 80.75 113 LYS A N 1
ATOM 890 C CA . LYS A 1 113 ? -20.071 -1.508 19.735 1.00 80.75 113 LYS A CA 1
ATOM 891 C C . LYS A 1 113 ? -20.115 -3.021 19.460 1.00 80.75 113 LYS A C 1
ATOM 893 O O . LYS A 1 113 ? -20.178 -3.787 20.426 1.00 80.75 113 LYS A O 1
ATOM 898 N N . PRO A 1 114 ? -20.076 -3.491 18.199 1.00 78.38 114 PRO A N 1
ATOM 899 C CA . PRO A 1 114 ? -20.142 -4.921 17.932 1.00 78.38 114 PRO A CA 1
ATOM 900 C C . PRO A 1 114 ? -18.864 -5.660 18.374 1.00 78.38 114 PRO A C 1
ATOM 902 O O . PRO A 1 114 ? -18.954 -6.796 18.843 1.00 78.38 114 PRO A O 1
ATOM 905 N N . PHE A 1 115 ? -17.694 -5.006 18.379 1.00 80.00 115 PHE A N 1
ATOM 906 C CA . PHE A 1 115 ? -16.461 -5.600 18.916 1.00 80.00 115 PHE A CA 1
ATOM 907 C C . PHE A 1 115 ? -16.459 -5.697 20.441 1.00 80.00 115 PHE A C 1
ATOM 909 O O . PHE A 1 115 ? -15.919 -6.661 20.982 1.00 80.00 115 PHE A O 1
ATOM 916 N N . HIS A 1 116 ? -17.098 -4.762 21.148 1.00 80.62 116 HIS A N 1
ATOM 917 C CA . HIS A 1 116 ? -17.297 -4.875 22.592 1.00 80.62 116 HIS A CA 1
ATOM 918 C C . HIS A 1 116 ? -18.160 -6.087 22.955 1.00 80.62 116 HIS A C 1
ATOM 920 O O . HIS A 1 116 ? -17.778 -6.855 23.836 1.00 80.62 116 HIS A O 1
ATOM 926 N N . ALA A 1 117 ? -19.250 -6.334 22.222 1.00 81.56 117 ALA A N 1
ATOM 927 C CA . ALA A 1 117 ? -20.067 -7.533 22.414 1.00 81.56 117 ALA A CA 1
ATOM 928 C C . ALA A 1 117 ? -19.275 -8.831 22.141 1.00 81.56 117 ALA A C 1
ATOM 930 O O . ALA A 1 117 ? -19.398 -9.809 22.883 1.00 81.56 117 ALA A O 1
ATOM 931 N N . MET A 1 118 ? -18.414 -8.838 21.116 1.00 78.44 118 MET A N 1
ATOM 932 C CA . MET A 1 118 ? -17.520 -9.970 20.832 1.00 78.44 118 MET A CA 1
ATOM 933 C C . MET A 1 118 ? -16.440 -10.162 21.904 1.00 78.44 118 MET A C 1
ATOM 935 O O . MET A 1 118 ? -16.112 -11.298 22.248 1.00 78.44 118 MET A O 1
ATOM 939 N N . ALA A 1 119 ? -15.913 -9.078 22.475 1.00 79.50 119 ALA A N 1
ATOM 940 C CA . ALA A 1 119 ? -14.958 -9.141 23.576 1.00 79.50 119 ALA A CA 1
ATOM 941 C C . ALA A 1 119 ? -15.599 -9.707 24.854 1.00 79.50 119 ALA A C 1
ATOM 943 O O . ALA A 1 119 ? -14.986 -10.546 25.514 1.00 79.50 119 ALA A O 1
ATOM 944 N N . SER A 1 120 ? -16.849 -9.339 25.158 1.00 78.44 120 SER A N 1
ATOM 945 C CA . SER A 1 120 ? -17.617 -9.922 26.269 1.00 78.44 120 SER A CA 1
ATOM 946 C C . SER A 1 120 ? -17.852 -11.425 26.089 1.00 78.44 120 SER A C 1
ATOM 948 O O . SER A 1 120 ? -17.784 -12.180 27.056 1.00 78.44 120 SER A O 1
ATOM 950 N N . LYS A 1 121 ? -18.041 -11.884 24.845 1.00 79.56 121 LYS A N 1
ATOM 951 C CA . LYS A 1 121 ? -18.114 -13.314 24.491 1.00 79.56 121 LYS A CA 1
ATOM 952 C C . LYS A 1 121 ? -16.739 -13.998 24.355 1.00 79.56 121 LYS A C 1
ATOM 954 O O . LYS A 1 121 ? -16.674 -15.140 23.913 1.00 79.56 121 LYS A O 1
ATOM 959 N N . LYS A 1 122 ? -15.642 -13.329 24.737 1.00 75.50 122 LYS A N 1
ATOM 960 C CA . LYS A 1 122 ? -14.255 -13.842 24.710 1.00 75.50 122 LYS A CA 1
ATOM 961 C C . LYS A 1 122 ? -13.769 -14.315 23.329 1.00 75.50 122 LYS A C 1
ATOM 963 O O . LYS A 1 122 ? -12.913 -15.196 23.243 1.00 75.50 122 LYS A O 1
ATOM 968 N N . TYR A 1 123 ? -14.249 -13.708 22.241 1.00 76.75 123 TYR A N 1
ATOM 969 C CA . TYR A 1 123 ? -13.710 -13.992 20.907 1.00 76.75 123 TYR A CA 1
ATOM 970 C C . TYR A 1 123 ? -12.242 -13.551 20.806 1.00 76.75 123 TYR A C 1
ATOM 972 O O . TYR A 1 123 ? -11.886 -12.404 21.102 1.00 76.75 123 TYR A O 1
ATOM 980 N N . LYS A 1 124 ? -11.374 -14.468 20.362 1.00 73.19 124 LYS A N 1
ATOM 981 C CA . LYS A 1 124 ? -9.941 -14.204 20.167 1.00 73.19 124 LYS A CA 1
ATOM 982 C C . LYS A 1 124 ? -9.751 -13.101 19.116 1.00 73.19 124 LYS A C 1
ATOM 984 O O . LYS A 1 124 ? -10.267 -13.199 18.008 1.00 73.19 124 LYS A O 1
ATOM 989 N N . GLY A 1 125 ? -9.008 -12.050 19.468 1.00 75.06 125 GLY A N 1
ATOM 990 C CA . GLY A 1 125 ? -8.734 -10.906 18.585 1.00 75.06 125 GLY A CA 1
ATOM 991 C C . GLY A 1 125 ? -9.669 -9.704 18.740 1.00 75.06 125 GLY A C 1
ATOM 992 O O . GLY A 1 125 ? -9.304 -8.616 18.298 1.00 75.06 125 GLY A O 1
ATOM 993 N N . ALA A 1 126 ? -10.798 -9.831 19.449 1.00 78.50 126 ALA A N 1
ATOM 994 C CA . ALA A 1 126 ? -11.731 -8.716 19.658 1.00 78.50 126 ALA A CA 1
ATOM 995 C C . ALA A 1 126 ? -11.082 -7.539 20.413 1.00 78.50 126 ALA A C 1
ATOM 997 O O . ALA A 1 126 ? -11.214 -6.386 20.010 1.00 78.50 126 ALA A O 1
ATOM 998 N N . ALA A 1 127 ? -10.293 -7.822 21.455 1.00 78.06 127 ALA A N 1
ATOM 999 C CA . ALA A 1 127 ? -9.562 -6.791 22.199 1.00 78.06 127 ALA A CA 1
ATOM 1000 C C . ALA A 1 127 ? -8.516 -6.055 21.338 1.00 78.06 127 ALA A C 1
ATOM 1002 O O . ALA A 1 127 ? -8.288 -4.859 21.522 1.00 78.06 127 ALA A O 1
ATOM 1003 N N . GLN A 1 128 ? -7.891 -6.758 20.388 1.00 80.56 128 GLN A N 1
ATOM 1004 C CA . GLN A 1 128 ? -6.910 -6.179 19.471 1.00 80.56 128 GLN A CA 1
ATOM 1005 C C . GLN A 1 128 ? -7.597 -5.310 18.411 1.00 80.56 128 GLN A C 1
ATOM 1007 O O . GLN A 1 128 ? -7.141 -4.197 18.159 1.00 80.56 128 GLN A O 1
ATOM 1012 N N . ALA A 1 129 ? -8.730 -5.765 17.869 1.00 81.19 129 ALA A N 1
ATOM 1013 C CA . ALA A 1 129 ? -9.558 -4.978 16.958 1.00 81.19 129 ALA A CA 1
ATOM 1014 C C . ALA A 1 129 ? -10.039 -3.670 17.614 1.00 81.19 129 ALA A C 1
ATOM 1016 O O . ALA A 1 129 ? -9.889 -2.609 17.020 1.00 81.19 129 ALA A O 1
ATOM 1017 N N . ILE A 1 130 ? -10.484 -3.701 18.879 1.00 83.81 130 ILE A N 1
ATOM 1018 C CA . ILE A 1 130 ? -10.859 -2.481 19.625 1.00 83.81 130 ILE A CA 1
ATOM 1019 C C . ILE A 1 130 ? -9.675 -1.507 19.736 1.00 83.81 130 ILE A C 1
ATOM 1021 O O . ILE A 1 130 ? -9.838 -0.303 19.548 1.00 83.81 130 ILE A O 1
ATOM 1025 N N . LYS A 1 131 ? -8.458 -2.001 20.011 1.00 82.19 131 LYS A N 1
ATOM 1026 C CA . LYS A 1 131 ? -7.255 -1.147 20.057 1.00 82.19 131 LYS A CA 1
ATOM 1027 C C . LYS A 1 131 ? -6.935 -0.511 18.701 1.00 82.19 131 LYS A C 1
ATOM 1029 O O . LYS A 1 131 ? -6.455 0.622 18.690 1.00 82.19 131 LYS A O 1
ATOM 1034 N N . LEU A 1 132 ? -7.177 -1.223 17.597 1.00 84.31 132 LEU A N 1
ATOM 1035 C CA . LEU A 1 132 ? -7.013 -0.690 16.242 1.00 84.31 132 LEU A CA 1
ATOM 1036 C C . LEU A 1 132 ? -8.047 0.401 15.948 1.00 84.31 132 LEU A C 1
ATOM 1038 O O . LEU A 1 132 ? -7.649 1.480 15.521 1.00 84.31 132 LEU A O 1
ATOM 1042 N N . ILE A 1 133 ? -9.329 0.169 16.260 1.00 85.81 133 ILE A N 1
ATOM 1043 C CA . ILE A 1 133 ? -10.413 1.151 16.056 1.00 85.81 133 ILE A CA 1
ATOM 1044 C C . ILE A 1 133 ? -10.146 2.429 16.863 1.00 85.81 133 ILE A C 1
ATOM 1046 O O . ILE A 1 133 ? -10.229 3.533 16.335 1.00 85.81 133 ILE A O 1
ATOM 1050 N N . ARG A 1 134 ? -9.691 2.305 18.117 1.00 84.06 134 ARG A N 1
ATOM 1051 C CA . ARG A 1 134 ? -9.323 3.468 18.949 1.00 84.06 134 ARG A CA 1
ATOM 1052 C C . ARG A 1 134 ? -8.193 4.321 18.373 1.00 84.06 134 ARG A C 1
ATOM 1054 O O . ARG A 1 134 ? -8.060 5.486 18.737 1.00 84.06 134 ARG A O 1
ATOM 1061 N N . LYS A 1 135 ? -7.340 3.742 17.526 1.00 85.25 135 LYS A N 1
ATOM 1062 C CA . LYS A 1 135 ? -6.244 4.434 16.832 1.00 85.25 135 LYS A CA 1
ATOM 1063 C C . LYS A 1 135 ? -6.490 4.505 15.321 1.00 85.25 135 LYS A C 1
ATOM 1065 O O . LYS A 1 135 ? -5.521 4.646 14.573 1.00 85.25 135 LYS A O 1
ATOM 1070 N N . ALA A 1 136 ? -7.752 4.425 14.890 1.00 84.94 136 ALA A N 1
ATOM 1071 C CA . ALA A 1 136 ? -8.127 4.285 13.489 1.00 84.94 136 ALA A CA 1
ATOM 1072 C C . ALA A 1 136 ? -7.489 5.346 12.597 1.00 84.94 136 ALA A C 1
ATOM 1074 O O . ALA A 1 136 ? -6.868 4.985 11.608 1.00 84.94 136 ALA A O 1
ATOM 1075 N N . ASP A 1 137 ? -7.534 6.620 12.995 1.00 85.50 137 ASP A N 1
ATOM 1076 C CA . ASP A 1 137 ? -6.970 7.722 12.204 1.00 85.50 137 ASP A CA 1
ATOM 1077 C C . ASP A 1 137 ? -5.481 7.515 11.883 1.00 85.50 137 ASP A C 1
ATOM 1079 O O . ASP A 1 137 ? -5.041 7.725 10.754 1.00 85.50 137 ASP A O 1
ATOM 1083 N N . LYS A 1 138 ? -4.698 7.046 12.866 1.00 83.75 138 LYS A N 1
ATOM 1084 C CA . LYS A 1 138 ? -3.261 6.797 12.683 1.00 83.75 138 LYS A CA 1
ATOM 1085 C C . LYS A 1 138 ? -3.011 5.552 11.839 1.00 83.75 138 LYS A C 1
ATOM 1087 O O . LYS A 1 138 ? -2.144 5.571 10.975 1.00 83.75 138 LYS A O 1
ATOM 1092 N N . VAL A 1 139 ? -3.742 4.468 12.101 1.00 85.12 139 VAL A N 1
ATOM 1093 C CA . VAL A 1 139 ? -3.583 3.201 11.368 1.00 85.12 139 VAL A CA 1
ATOM 1094 C C . VAL A 1 139 ? -3.992 3.375 9.910 1.00 85.12 139 VAL A C 1
ATOM 1096 O O . VAL A 1 139 ? -3.278 2.930 9.021 1.00 85.12 139 VAL A O 1
ATOM 1099 N N . ALA A 1 140 ? -5.102 4.062 9.660 1.00 87.62 140 ALA A N 1
ATOM 1100 C CA . ALA A 1 140 ? -5.641 4.268 8.329 1.00 87.62 140 ALA A CA 1
ATOM 1101 C C . ALA A 1 140 ? -4.708 5.092 7.450 1.00 87.62 140 ALA A C 1
ATOM 1103 O O . ALA A 1 140 ? -4.461 4.695 6.320 1.00 87.62 140 ALA A O 1
ATOM 1104 N N . SER A 1 141 ? -4.143 6.185 7.965 1.00 86.69 141 SER A N 1
ATOM 1105 C CA . SER A 1 141 ? -3.213 6.991 7.171 1.00 86.69 141 SER A CA 1
ATOM 1106 C C . SER A 1 141 ? -1.847 6.303 7.002 1.00 86.69 141 SER A C 1
ATOM 1108 O O . SER A 1 141 ? -1.254 6.385 5.934 1.00 86.69 141 SER A O 1
ATOM 1110 N N . ILE A 1 142 ? -1.391 5.468 7.948 1.00 86.38 142 ILE A N 1
ATOM 1111 C CA . ILE A 1 142 ? -0.227 4.594 7.692 1.00 86.38 142 ILE A CA 1
ATOM 1112 C C . ILE A 1 142 ? -0.536 3.564 6.592 1.00 86.38 142 ILE A C 1
ATOM 1114 O O . ILE A 1 142 ? 0.229 3.418 5.645 1.00 86.38 142 ILE A O 1
ATOM 1118 N N . CYS A 1 143 ? -1.644 2.831 6.692 1.00 87.75 143 CYS A N 1
ATOM 1119 C CA . CYS A 1 143 ? -1.965 1.778 5.728 1.00 87.75 143 CYS A CA 1
ATOM 1120 C C . CYS A 1 143 ? -2.310 2.325 4.338 1.00 87.75 143 CYS A C 1
ATOM 1122 O O . CYS A 1 143 ? -1.947 1.706 3.343 1.00 87.75 143 CYS A O 1
ATOM 1124 N N . ASN A 1 144 ? -3.002 3.461 4.254 1.00 88.81 144 ASN A N 1
ATOM 1125 C CA . ASN A 1 144 ? -3.455 4.004 2.977 1.00 88.81 144 ASN A CA 1
ATOM 1126 C C . ASN A 1 144 ? -2.401 4.888 2.304 1.00 88.81 144 ASN A C 1
ATOM 1128 O O . ASN A 1 144 ? -2.161 4.743 1.102 1.00 88.81 144 ASN A O 1
ATOM 1132 N N . ASP A 1 145 ? -1.754 5.757 3.085 1.00 85.31 145 ASP A N 1
ATOM 1133 C CA . ASP A 1 145 ? -0.804 6.731 2.554 1.00 85.31 145 ASP A CA 1
ATOM 1134 C C . ASP A 1 145 ? 0.593 6.105 2.520 1.00 85.31 145 ASP A C 1
ATOM 1136 O O . ASP A 1 145 ? 1.123 5.853 1.448 1.00 85.31 145 ASP A O 1
ATOM 1140 N N . VAL A 1 146 ? 1.159 5.704 3.664 1.00 84.56 146 VAL A N 1
ATOM 1141 C CA . VAL A 1 146 ? 2.543 5.183 3.705 1.00 84.56 146 VAL A CA 1
ATOM 1142 C C . VAL A 1 146 ? 2.699 3.898 2.906 1.00 84.56 146 VAL A C 1
ATOM 1144 O O . VAL A 1 146 ? 3.517 3.821 1.994 1.00 84.56 146 VAL A O 1
ATOM 1147 N N . VAL A 1 147 ? 1.930 2.864 3.252 1.00 86.06 147 VAL A N 1
ATOM 1148 C CA . VAL A 1 147 ? 2.068 1.556 2.595 1.00 86.06 147 VAL A CA 1
ATOM 1149 C C . VAL A 1 147 ? 1.611 1.649 1.141 1.00 86.06 147 VAL A C 1
ATOM 1151 O O . VAL A 1 147 ? 2.270 1.101 0.262 1.00 86.06 147 VAL A O 1
ATOM 1154 N N . GLY A 1 148 ? 0.530 2.386 0.873 1.00 86.50 148 GLY A N 1
ATOM 1155 C CA . GLY A 1 148 ? 0.026 2.594 -0.480 1.00 86.50 148 GLY A CA 1
ATOM 1156 C C . GLY A 1 148 ? 1.024 3.309 -1.393 1.00 86.50 148 GLY A C 1
ATOM 1157 O O . GLY A 1 148 ? 1.235 2.854 -2.518 1.00 86.50 148 GLY A O 1
ATOM 1158 N N . ASP A 1 149 ? 1.658 4.383 -0.919 1.00 86.50 149 ASP A N 1
ATOM 1159 C CA . ASP A 1 149 ? 2.634 5.155 -1.695 1.00 86.50 149 ASP A CA 1
ATOM 1160 C C . ASP A 1 149 ? 3.920 4.356 -1.916 1.00 86.50 149 ASP A C 1
ATOM 1162 O O . ASP A 1 149 ? 4.438 4.320 -3.031 1.00 86.50 149 ASP A O 1
ATOM 1166 N N . ILE A 1 150 ? 4.395 3.630 -0.898 1.00 87.94 150 ILE A N 1
ATOM 1167 C CA . ILE A 1 150 ? 5.564 2.750 -1.025 1.00 87.94 150 ILE A CA 1
ATOM 1168 C C . ILE A 1 150 ? 5.297 1.640 -2.040 1.00 87.94 150 ILE A C 1
ATOM 1170 O O . ILE A 1 150 ? 6.111 1.421 -2.934 1.00 87.94 150 ILE A O 1
ATOM 1174 N N . CYS A 1 151 ? 4.157 0.949 -1.944 1.00 87.81 151 CYS A N 1
ATOM 1175 C CA . CYS A 1 151 ? 3.791 -0.085 -2.908 1.00 87.81 151 CYS A CA 1
ATOM 1176 C C . CYS A 1 151 ? 3.701 0.490 -4.327 1.00 87.81 151 CYS A C 1
ATOM 1178 O O . CYS A 1 151 ? 4.185 -0.145 -5.262 1.00 87.81 151 CYS A O 1
ATOM 1180 N N . GLY A 1 152 ? 3.148 1.695 -4.491 1.00 88.19 152 GLY A N 1
ATOM 1181 C CA . GLY A 1 152 ? 3.093 2.396 -5.775 1.00 88.19 152 GLY A CA 1
ATOM 1182 C C . GLY A 1 152 ? 4.478 2.723 -6.342 1.00 88.19 152 GLY A C 1
ATOM 1183 O O . GLY A 1 152 ? 4.782 2.353 -7.473 1.00 88.19 152 GLY A O 1
ATOM 1184 N N . VAL A 1 153 ? 5.350 3.353 -5.549 1.00 87.25 153 VAL A N 1
ATOM 1185 C CA . VAL A 1 153 ? 6.711 3.729 -5.971 1.00 87.25 153 VAL A CA 1
ATOM 1186 C C . VAL A 1 153 ? 7.561 2.497 -6.273 1.00 87.25 153 VAL A C 1
ATOM 1188 O O . VAL A 1 153 ? 8.235 2.453 -7.303 1.00 87.25 153 VAL A O 1
ATOM 1191 N N . VAL A 1 154 ? 7.521 1.476 -5.414 1.00 87.19 154 VAL A N 1
ATOM 1192 C CA . VAL A 1 154 ? 8.320 0.255 -5.585 1.00 87.19 154 VAL A CA 1
ATOM 1193 C C . VAL A 1 154 ? 7.830 -0.542 -6.793 1.00 87.19 154 VAL A C 1
ATOM 1195 O O . VAL A 1 154 ? 8.652 -0.953 -7.606 1.00 87.19 154 VAL A O 1
ATOM 1198 N N . SER A 1 155 ? 6.514 -0.725 -6.960 1.00 88.88 155 SER A N 1
ATOM 1199 C CA . SER A 1 155 ? 5.958 -1.443 -8.118 1.00 88.88 155 SER A CA 1
ATOM 1200 C C . SER A 1 155 ? 6.207 -0.710 -9.438 1.00 88.88 155 SER A C 1
ATOM 1202 O O . SER A 1 155 ? 6.557 -1.355 -10.422 1.00 88.88 155 SER A O 1
ATOM 1204 N N . GLY A 1 156 ? 6.102 0.623 -9.456 1.00 88.50 156 GLY A N 1
ATOM 1205 C CA . GLY A 1 156 ? 6.403 1.443 -10.630 1.00 88.50 156 GLY A CA 1
ATOM 1206 C C . GLY A 1 156 ? 7.880 1.388 -11.019 1.00 88.50 156 GLY A C 1
ATOM 1207 O O . GLY A 1 156 ? 8.205 1.071 -12.161 1.00 88.50 156 GLY A O 1
ATOM 1208 N N . THR A 1 157 ? 8.780 1.613 -10.056 1.00 87.19 157 THR A N 1
ATOM 1209 C CA . THR A 1 157 ? 10.235 1.558 -10.290 1.00 87.19 157 THR A CA 1
ATOM 1210 C C . THR A 1 157 ? 10.678 0.160 -10.727 1.00 87.19 157 THR A C 1
ATOM 1212 O O . THR A 1 157 ? 11.458 0.020 -11.667 1.00 87.19 157 THR A O 1
ATOM 1215 N N . ALA A 1 158 ? 10.148 -0.890 -10.092 1.00 86.25 158 ALA A N 1
ATOM 1216 C CA . ALA A 1 158 ? 10.423 -2.269 -10.484 1.00 86.25 158 ALA A CA 1
ATOM 1217 C C . ALA A 1 158 ? 9.852 -2.598 -11.873 1.00 86.25 158 ALA A C 1
ATOM 1219 O O . ALA A 1 158 ? 10.539 -3.219 -12.678 1.00 86.25 158 ALA A O 1
ATOM 1220 N N . GLY A 1 159 ? 8.633 -2.146 -12.188 1.00 87.88 159 GLY A N 1
ATOM 1221 C CA . GLY A 1 159 ? 8.025 -2.298 -13.510 1.00 87.88 159 GLY A CA 1
ATOM 1222 C C . GLY A 1 159 ? 8.878 -1.670 -14.613 1.00 87.88 159 GLY A C 1
ATOM 1223 O O . GLY A 1 159 ? 9.197 -2.339 -15.594 1.00 87.88 159 GLY A O 1
ATOM 1224 N N . ALA A 1 160 ? 9.328 -0.429 -14.412 1.00 87.12 160 ALA A N 1
AT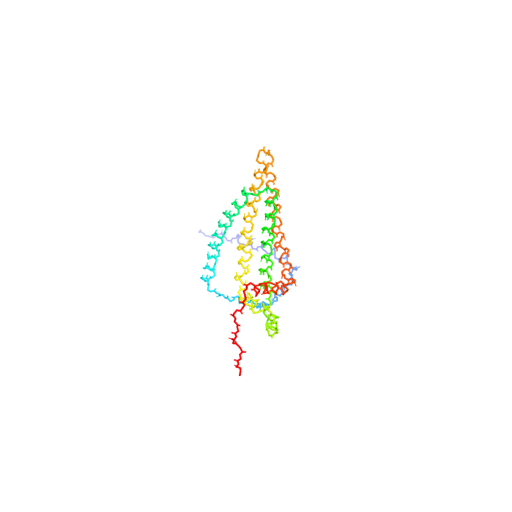OM 1225 C CA . ALA A 1 160 ? 10.225 0.259 -15.338 1.00 87.12 160 ALA A CA 1
ATOM 1226 C C . ALA A 1 160 ? 11.565 -0.481 -15.499 1.00 87.12 160 ALA A C 1
ATOM 1228 O O . ALA A 1 160 ? 12.014 -0.709 -16.621 1.00 87.12 160 ALA A O 1
ATOM 1229 N N . ALA A 1 161 ? 12.171 -0.946 -14.400 1.00 84.12 161 ALA A N 1
ATOM 1230 C CA . ALA A 1 161 ? 13.427 -1.698 -14.439 1.00 84.12 161 ALA A CA 1
ATOM 1231 C C . ALA A 1 161 ? 13.314 -3.023 -15.220 1.00 84.12 161 ALA A C 1
ATOM 1233 O O . ALA A 1 161 ? 14.243 -3.402 -15.938 1.00 84.12 161 ALA A O 1
ATOM 1234 N N . ILE A 1 162 ? 12.178 -3.721 -15.119 1.00 84.12 162 ILE A N 1
ATOM 1235 C CA . ILE A 1 162 ? 11.919 -4.959 -15.871 1.00 84.12 162 ILE A CA 1
ATOM 1236 C C . ILE A 1 162 ? 11.813 -4.664 -17.368 1.00 84.12 162 ILE A C 1
ATOM 1238 O O . ILE A 1 162 ? 12.445 -5.347 -18.173 1.00 84.12 162 ILE A O 1
ATOM 1242 N N . ILE A 1 163 ? 11.050 -3.636 -17.745 1.00 84.88 163 ILE A N 1
ATOM 1243 C CA . ILE A 1 163 ? 10.872 -3.243 -19.151 1.00 84.88 163 ILE A CA 1
ATOM 1244 C C . ILE A 1 163 ? 12.202 -2.800 -19.741 1.00 84.88 163 ILE A C 1
ATOM 1246 O O . ILE A 1 163 ? 12.554 -3.234 -20.836 1.00 84.88 163 ILE A O 1
ATOM 1250 N N . PHE A 1 164 ? 12.969 -2.007 -18.991 1.00 83.31 164 PHE A N 1
ATOM 1251 C CA . PHE A 1 164 ? 14.306 -1.591 -19.385 1.00 83.31 164 PHE A CA 1
ATOM 1252 C C . PHE A 1 164 ? 15.188 -2.808 -19.675 1.00 83.31 164 PHE A C 1
ATOM 1254 O O . PHE A 1 164 ? 15.757 -2.904 -20.756 1.00 83.31 164 PHE A O 1
ATOM 1261 N N . ARG A 1 165 ? 15.241 -3.801 -18.779 1.00 79.12 165 ARG A N 1
ATOM 1262 C CA . ARG A 1 165 ? 16.037 -5.022 -18.996 1.00 79.12 165 ARG A CA 1
ATOM 1263 C C . ARG A 1 165 ? 15.586 -5.854 -20.199 1.00 79.12 165 ARG A C 1
ATOM 1265 O O . ARG A 1 165 ? 16.426 -6.482 -20.833 1.00 79.12 165 ARG A O 1
ATOM 1272 N N . PHE A 1 166 ? 14.291 -5.875 -20.505 1.00 76.50 166 PHE A N 1
ATOM 1273 C CA . PHE A 1 166 ? 13.732 -6.740 -21.548 1.00 76.50 166 PHE A CA 1
ATOM 1274 C C . PHE A 1 166 ? 13.724 -6.095 -22.942 1.00 76.50 166 PHE A C 1
ATOM 1276 O O . PHE A 1 166 ? 13.879 -6.786 -23.945 1.00 76.50 166 PHE A O 1
ATOM 1283 N N . PHE A 1 167 ? 13.558 -4.772 -23.011 1.00 77.81 167 PHE A N 1
ATOM 1284 C CA . PHE A 1 167 ? 13.371 -4.025 -24.259 1.00 77.81 167 PHE A CA 1
ATOM 1285 C C . PHE A 1 167 ? 14.483 -3.012 -24.557 1.00 77.81 167 PHE A C 1
ATOM 1287 O O . PHE A 1 167 ? 14.366 -2.273 -25.539 1.00 77.81 167 PHE A O 1
ATOM 1294 N N . SER A 1 168 ? 15.570 -2.991 -23.772 1.00 68.44 168 SER A N 1
ATOM 1295 C CA . SER A 1 168 ? 16.783 -2.220 -24.092 1.00 68.44 168 SER A CA 1
ATOM 1296 C C . SER A 1 168 ? 17.242 -2.533 -25.521 1.00 68.44 168 SER A C 1
ATOM 1298 O O . SER A 1 168 ? 17.742 -3.622 -25.788 1.00 68.44 168 SER A O 1
ATOM 1300 N N . GLY A 1 169 ? 17.030 -1.594 -26.450 1.00 66.44 169 GLY A N 1
ATOM 1301 C CA . GLY A 1 169 ? 17.420 -1.720 -27.861 1.00 66.44 169 GLY A CA 1
ATOM 1302 C C . GLY A 1 169 ? 16.279 -1.692 -28.888 1.00 66.44 169 GLY A C 1
ATOM 1303 O O . GLY A 1 169 ? 16.560 -1.632 -30.080 1.00 66.44 169 GLY A O 1
ATOM 1304 N N . HIS A 1 170 ? 15.006 -1.684 -28.474 1.00 74.00 170 HIS A N 1
ATOM 1305 C CA . HIS A 1 170 ? 13.875 -1.542 -29.404 1.00 74.00 170 HIS A CA 1
ATOM 1306 C C . HIS A 1 170 ? 13.427 -0.078 -29.539 1.00 74.00 170 HIS A C 1
ATOM 1308 O O . HIS A 1 170 ? 13.248 0.620 -28.542 1.00 74.00 170 HIS A O 1
ATOM 1314 N N . ALA A 1 171 ? 13.149 0.373 -30.769 1.00 70.62 171 ALA A N 1
ATOM 1315 C CA . ALA A 1 171 ? 12.718 1.749 -31.063 1.00 70.62 171 ALA A CA 1
ATOM 1316 C C . ALA A 1 171 ? 11.416 2.177 -30.345 1.00 70.62 171 ALA A C 1
ATOM 1318 O O . ALA A 1 171 ? 11.176 3.364 -30.157 1.00 70.62 171 ALA A O 1
ATOM 1319 N N . ASN A 1 172 ? 10.597 1.216 -29.901 1.00 79.19 172 ASN A N 1
ATOM 1320 C CA . ASN A 1 172 ? 9.297 1.453 -29.262 1.00 79.19 172 ASN A CA 1
ATOM 1321 C C . ASN A 1 172 ? 9.324 1.385 -27.721 1.00 79.19 172 ASN A C 1
ATOM 1323 O O . ASN A 1 172 ? 8.263 1.268 -27.105 1.00 79.19 172 ASN A O 1
ATOM 1327 N N . TYR A 1 173 ? 10.501 1.436 -27.084 1.00 80.81 173 TYR A N 1
ATOM 1328 C CA . TYR A 1 173 ? 10.635 1.264 -25.629 1.00 80.81 173 TYR A CA 1
ATOM 1329 C C . TYR A 1 173 ? 9.719 2.206 -24.826 1.00 80.81 173 TYR A C 1
ATOM 1331 O O . TYR A 1 173 ? 9.017 1.750 -23.926 1.00 80.81 173 TYR A O 1
ATOM 1339 N N . GLY A 1 174 ? 9.657 3.492 -25.198 1.00 81.94 174 GLY A N 1
ATOM 1340 C CA . GLY A 1 174 ? 8.907 4.500 -24.446 1.00 81.94 174 GLY A CA 1
ATOM 1341 C C . GLY A 1 174 ? 7.395 4.274 -24.477 1.00 81.94 174 GLY A C 1
ATOM 1342 O O . GLY A 1 174 ? 6.712 4.532 -23.490 1.00 81.94 174 GLY A O 1
ATOM 1343 N N . LEU A 1 175 ? 6.862 3.729 -25.579 1.00 85.94 175 LEU A N 1
ATOM 1344 C CA . LEU A 1 175 ? 5.442 3.381 -25.673 1.00 85.94 175 LEU A CA 1
ATOM 1345 C C . LEU A 1 175 ? 5.108 2.168 -24.801 1.00 85.94 175 LEU A C 1
ATOM 1347 O O . LEU A 1 175 ? 4.096 2.175 -24.107 1.00 85.94 175 LEU A O 1
ATOM 1351 N N . ILE A 1 176 ? 5.963 1.142 -24.804 1.00 84.88 176 ILE A N 1
ATOM 1352 C CA . ILE A 1 176 ? 5.764 -0.066 -23.990 1.00 84.88 176 ILE A CA 1
ATOM 1353 C C . ILE A 1 176 ? 5.866 0.279 -22.500 1.00 84.88 176 ILE A C 1
ATOM 1355 O O . ILE A 1 176 ? 5.012 -0.131 -21.715 1.00 84.88 176 ILE A O 1
ATOM 1359 N N . GLU A 1 177 ? 6.860 1.081 -22.119 1.00 86.62 177 GLU A N 1
ATOM 1360 C CA . GLU A 1 177 ? 7.021 1.582 -20.754 1.00 86.62 177 GLU A CA 1
ATOM 1361 C C . GLU A 1 177 ? 5.798 2.379 -20.294 1.00 86.62 177 GLU A C 1
ATOM 1363 O O . GLU A 1 177 ? 5.248 2.099 -19.229 1.00 86.62 177 GLU A O 1
ATOM 1368 N N . ALA A 1 178 ? 5.313 3.310 -21.121 1.00 88.81 178 ALA A N 1
ATOM 1369 C CA . ALA A 1 178 ? 4.131 4.105 -20.806 1.00 88.81 178 ALA A CA 1
ATOM 1370 C C . ALA A 1 178 ? 2.863 3.248 -20.669 1.00 88.81 178 ALA A C 1
ATOM 1372 O O . ALA A 1 178 ? 2.072 3.468 -19.753 1.00 88.81 178 ALA A O 1
ATOM 1373 N N . VAL A 1 179 ? 2.668 2.251 -21.539 1.00 89.62 179 VAL A N 1
ATOM 1374 C CA . VAL A 1 179 ? 1.507 1.347 -21.476 1.00 89.62 179 VAL A CA 1
ATOM 1375 C C . VAL A 1 179 ? 1.547 0.491 -20.213 1.00 89.62 179 VAL A C 1
ATOM 1377 O O . VAL A 1 179 ? 0.538 0.383 -19.516 1.00 89.62 179 VAL A O 1
ATOM 1380 N N . VAL A 1 180 ? 2.698 -0.094 -19.876 1.00 87.75 180 VAL A N 1
ATOM 1381 C CA . VAL A 1 180 ? 2.823 -0.939 -18.679 1.00 87.75 180 VAL A CA 1
ATOM 1382 C C . VAL A 1 180 ? 2.757 -0.101 -17.403 1.00 87.75 180 VAL A C 1
ATOM 1384 O O . VAL A 1 180 ? 2.043 -0.471 -16.474 1.00 87.75 180 VAL A O 1
ATOM 1387 N N . GLY A 1 181 ? 3.432 1.049 -17.356 1.00 89.88 181 GLY A N 1
ATOM 1388 C CA . GLY A 1 181 ? 3.338 1.989 -16.238 1.00 89.88 181 GLY A CA 1
ATOM 1389 C C . GLY A 1 181 ? 1.910 2.504 -16.047 1.00 89.88 181 GLY A C 1
ATOM 1390 O O . GLY A 1 181 ? 1.401 2.531 -14.926 1.00 89.88 181 GLY A O 1
ATOM 1391 N N . GLY A 1 182 ? 1.219 2.817 -17.146 1.00 90.88 182 GLY A N 1
ATOM 1392 C CA . GLY A 1 182 ? -0.196 3.182 -17.153 1.00 90.88 182 GLY A CA 1
ATOM 1393 C C . GLY A 1 182 ? -1.102 2.055 -16.656 1.00 90.88 182 GLY A C 1
ATOM 1394 O O . GLY A 1 182 ? -2.015 2.310 -15.874 1.00 90.88 182 GLY A O 1
ATOM 1395 N N . LEU A 1 183 ? -0.824 0.802 -17.029 1.00 90.50 183 LEU A N 1
ATOM 1396 C CA . LEU A 1 183 ? -1.553 -0.366 -16.535 1.00 90.50 183 LEU A CA 1
ATOM 1397 C C . LEU A 1 183 ? -1.338 -0.571 -15.028 1.00 90.50 183 LEU A C 1
ATOM 1399 O O . LEU A 1 183 ? -2.307 -0.768 -14.296 1.00 90.50 183 LEU A O 1
ATOM 1403 N N . ILE A 1 184 ? -0.094 -0.468 -14.550 1.00 90.44 184 ILE A N 1
ATOM 1404 C CA . ILE A 1 184 ? 0.241 -0.536 -13.118 1.00 90.44 184 ILE A CA 1
ATOM 1405 C C . ILE A 1 184 ? -0.504 0.562 -12.351 1.00 90.44 184 ILE A C 1
ATOM 1407 O O . ILE A 1 184 ? -1.139 0.283 -11.330 1.00 90.44 184 ILE A O 1
ATOM 1411 N N . ALA A 1 185 ? -0.490 1.795 -12.861 1.00 90.50 185 ALA A N 1
ATOM 1412 C CA . ALA A 1 185 ? -1.205 2.914 -12.261 1.00 90.50 185 ALA A CA 1
ATOM 1413 C C . ALA A 1 185 ? -2.725 2.678 -12.249 1.00 90.50 185 ALA A C 1
ATOM 1415 O O . ALA A 1 185 ? -3.364 2.856 -11.212 1.00 90.50 185 ALA A O 1
ATOM 1416 N N . ALA A 1 186 ? -3.306 2.213 -13.358 1.00 91.69 186 ALA A N 1
ATOM 1417 C CA . ALA A 1 186 ? -4.735 1.927 -13.464 1.00 91.69 186 ALA A CA 1
ATOM 1418 C C . ALA A 1 186 ? -5.180 0.822 -12.494 1.00 91.69 186 ALA A C 1
ATOM 1420 O O . ALA A 1 186 ? -6.196 0.980 -11.817 1.00 91.69 186 ALA A O 1
ATOM 1421 N N . ILE A 1 187 ? -4.406 -0.263 -12.370 1.00 88.81 187 ILE A N 1
ATOM 1422 C CA . ILE A 1 187 ? -4.683 -1.347 -11.416 1.00 88.81 187 ILE A CA 1
ATOM 1423 C C . ILE A 1 187 ? -4.545 -0.840 -9.979 1.00 88.81 187 ILE A C 1
ATOM 1425 O O . ILE A 1 187 ? -5.387 -1.148 -9.140 1.00 88.81 187 ILE A O 1
ATOM 1429 N N . THR A 1 188 ? -3.530 -0.027 -9.687 1.00 88.25 188 THR A N 1
ATOM 1430 C CA . THR A 1 188 ? -3.301 0.507 -8.337 1.00 88.25 188 THR A CA 1
ATOM 1431 C C . THR A 1 188 ? -4.427 1.455 -7.917 1.00 88.25 188 THR A C 1
ATOM 1433 O O . THR A 1 188 ? -5.030 1.285 -6.857 1.00 88.25 188 THR A O 1
ATOM 1436 N N . VAL A 1 189 ? -4.771 2.430 -8.763 1.00 87.56 189 VAL A N 1
ATOM 1437 C CA . VAL A 1 189 ? -5.821 3.422 -8.479 1.00 87.56 189 VAL A CA 1
ATOM 1438 C C . VAL A 1 189 ? -7.211 2.779 -8.501 1.00 87.56 189 VAL A C 1
ATOM 1440 O O . VAL A 1 189 ? -8.020 3.017 -7.601 1.00 87.56 189 VAL A O 1
ATOM 1443 N N . GLY A 1 190 ? -7.485 1.917 -9.485 1.00 87.31 190 GLY A N 1
ATOM 1444 C CA . GLY A 1 190 ? -8.732 1.155 -9.572 1.00 87.31 190 GLY A CA 1
ATOM 1445 C C . GLY A 1 190 ? -8.905 0.184 -8.401 1.00 87.31 190 GLY A C 1
ATOM 1446 O O . GLY A 1 190 ? -9.995 0.081 -7.835 1.00 87.31 190 GLY A O 1
ATOM 1447 N N . GLY A 1 191 ? -7.816 -0.457 -7.971 1.00 86.38 191 GLY A N 1
ATOM 1448 C CA . GLY A 1 191 ? -7.765 -1.325 -6.799 1.00 86.38 191 GLY A CA 1
ATOM 1449 C C . GLY A 1 191 ? -8.148 -0.593 -5.516 1.00 86.38 191 GLY A C 1
ATOM 1450 O O . GLY A 1 191 ? -9.004 -1.083 -4.783 1.00 86.38 191 GLY A O 1
ATOM 1451 N N . LYS A 1 192 ? -7.624 0.621 -5.285 1.00 87.44 192 LYS A N 1
ATOM 1452 C CA . LYS A 1 192 ? -8.025 1.464 -4.140 1.00 87.44 192 LYS A CA 1
ATOM 1453 C C . LYS A 1 192 ? -9.515 1.844 -4.176 1.00 87.44 192 LYS A C 1
ATOM 1455 O O . LYS A 1 192 ? -10.211 1.835 -3.158 1.00 87.44 192 LYS A O 1
ATOM 1460 N N . ALA A 1 193 ? -10.062 2.145 -5.356 1.00 87.00 193 ALA A N 1
ATOM 1461 C CA . ALA A 1 193 ? -11.495 2.431 -5.496 1.00 87.00 193 ALA A CA 1
ATOM 1462 C C . ALA A 1 193 ? -12.363 1.207 -5.149 1.00 87.00 193 ALA A C 1
ATOM 1464 O O . ALA A 1 193 ? -13.376 1.326 -4.450 1.00 87.00 193 ALA A O 1
ATOM 1465 N N . PHE A 1 194 ? -11.940 0.019 -5.587 1.00 82.81 194 PHE A N 1
ATOM 1466 C CA . PHE A 1 194 ? -12.588 -1.238 -5.226 1.00 82.81 194 PHE A CA 1
ATOM 1467 C C . PHE A 1 194 ? -12.462 -1.537 -3.725 1.00 82.81 194 PHE A C 1
ATOM 1469 O O . PHE A 1 194 ? -13.451 -1.903 -3.085 1.00 82.81 194 PHE A O 1
ATOM 1476 N N . ALA A 1 195 ? -11.281 -1.304 -3.147 1.00 82.56 195 ALA A N 1
ATOM 1477 C CA . ALA A 1 195 ? -10.993 -1.500 -1.733 1.00 82.56 195 ALA A CA 1
ATOM 1478 C C . ALA A 1 195 ? -11.919 -0.686 -0.831 1.00 82.56 195 ALA A C 1
ATOM 1480 O O . ALA A 1 195 ? -12.432 -1.216 0.151 1.00 82.56 195 ALA A O 1
ATOM 1481 N N . LYS A 1 196 ? -12.230 0.561 -1.200 1.00 84.38 196 LYS A N 1
ATOM 1482 C CA . LYS A 1 196 ? -13.205 1.384 -0.468 1.00 84.38 196 LYS A CA 1
ATOM 1483 C C . LYS A 1 196 ? -14.599 0.761 -0.458 1.00 84.38 196 LYS A C 1
ATOM 1485 O O . LYS A 1 196 ? -15.226 0.655 0.595 1.00 84.38 196 LYS A O 1
ATOM 1490 N N . LYS A 1 197 ? -15.077 0.296 -1.616 1.00 82.06 197 LYS A N 1
ATOM 1491 C CA . LYS A 1 197 ? -16.397 -0.345 -1.742 1.00 82.06 197 LYS A CA 1
ATOM 1492 C C . LYS A 1 197 ? -16.473 -1.647 -0.941 1.00 82.06 197 LYS A C 1
ATOM 1494 O O . LYS A 1 197 ? -17.499 -1.921 -0.322 1.00 82.06 197 LYS A O 1
ATOM 1499 N N . PHE A 1 198 ? -15.406 -2.442 -0.968 1.00 78.38 198 PHE A N 1
ATOM 1500 C CA . PHE A 1 198 ? -15.337 -3.723 -0.269 1.00 78.38 198 PHE A CA 1
ATOM 1501 C C . PHE A 1 198 ? -15.157 -3.538 1.246 1.00 78.38 198 PHE A C 1
ATOM 1503 O O . PHE A 1 198 ? -15.905 -4.102 2.041 1.00 78.38 198 PHE A O 1
ATOM 1510 N N . GLY A 1 199 ? -14.235 -2.658 1.641 1.00 77.19 199 GLY A N 1
ATOM 1511 C CA . GLY A 1 199 ? -13.937 -2.313 3.027 1.00 77.19 199 GLY A CA 1
ATOM 1512 C C . GLY A 1 199 ? -15.126 -1.716 3.775 1.00 77.19 199 GLY A C 1
ATOM 1513 O O . GLY A 1 199 ? -15.264 -1.967 4.965 1.00 77.19 199 GLY A O 1
ATOM 1514 N N . MET A 1 200 ? -16.016 -0.984 3.096 1.00 77.50 200 MET A N 1
ATOM 1515 C CA . MET A 1 200 ? -17.235 -0.448 3.714 1.00 77.50 200 MET A CA 1
ATOM 1516 C C . MET A 1 200 ? -18.356 -1.482 3.875 1.00 77.50 200 MET A C 1
ATOM 1518 O O . MET A 1 200 ? -19.106 -1.399 4.843 1.00 77.50 200 MET A O 1
ATOM 1522 N N . LYS A 1 201 ? -18.504 -2.433 2.942 1.00 74.88 201 LYS A N 1
ATOM 1523 C CA . LYS A 1 201 ? -19.580 -3.439 2.999 1.00 74.88 201 LYS A CA 1
ATOM 1524 C C . LYS A 1 201 ? -19.335 -4.494 4.074 1.00 74.88 201 LYS A C 1
ATOM 1526 O O . LYS A 1 201 ? -20.261 -4.839 4.798 1.00 74.88 201 LYS A O 1
ATOM 1531 N N . ASP A 1 202 ? -18.091 -4.951 4.195 1.00 74.88 202 ASP A N 1
ATOM 1532 C CA . ASP A 1 202 ? -17.708 -6.066 5.067 1.00 74.88 202 ASP A CA 1
ATOM 1533 C C . ASP A 1 202 ? -16.659 -5.661 6.117 1.00 74.88 202 ASP A C 1
ATOM 1535 O O . ASP A 1 202 ? -15.852 -6.487 6.558 1.00 74.88 202 ASP A O 1
ATOM 1539 N N . SER A 1 203 ? -16.670 -4.391 6.547 1.00 74.75 203 SER A N 1
ATOM 1540 C CA . SER A 1 203 ? -15.706 -3.829 7.513 1.00 74.75 203 SER A CA 1
ATOM 1541 C C . SER A 1 203 ? -15.549 -4.715 8.748 1.00 74.75 203 SER A C 1
ATOM 1543 O O . SER A 1 203 ? -14.434 -5.010 9.179 1.00 74.75 203 SER A O 1
ATOM 1545 N N . HIS A 1 204 ? -16.664 -5.229 9.271 1.00 71.38 204 HIS A N 1
ATOM 1546 C CA . HIS A 1 204 ? -16.681 -6.067 10.461 1.0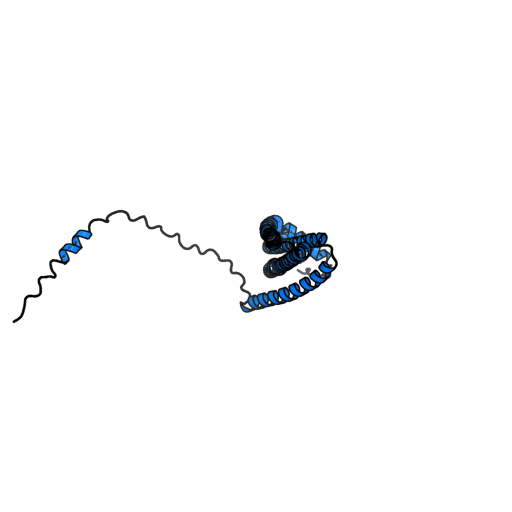0 71.38 204 HIS A CA 1
ATOM 1547 C C . HIS A 1 204 ? -15.953 -7.409 10.264 1.00 71.38 204 HIS A C 1
ATOM 1549 O O . HIS A 1 204 ? -15.218 -7.856 11.150 1.00 71.38 204 HIS A O 1
ATOM 1555 N N . VAL A 1 205 ? -16.153 -8.072 9.121 1.00 73.62 205 VAL A N 1
ATOM 1556 C CA . VAL A 1 205 ? -15.546 -9.382 8.830 1.00 73.62 205 VAL A CA 1
ATOM 1557 C C . VAL A 1 205 ? -14.052 -9.222 8.576 1.00 73.62 205 VAL A C 1
ATOM 1559 O O . VAL A 1 205 ? -13.249 -10.004 9.088 1.00 73.62 205 VAL A O 1
ATOM 1562 N N . ILE A 1 206 ? -13.676 -8.184 7.826 1.00 77.44 206 ILE A N 1
ATOM 1563 C CA . ILE A 1 206 ? -12.280 -7.855 7.526 1.00 77.44 206 ILE A CA 1
ATOM 1564 C C . ILE A 1 206 ? -11.528 -7.581 8.827 1.00 77.44 206 ILE A C 1
ATOM 1566 O O . ILE A 1 206 ? -10.495 -8.197 9.091 1.00 77.44 206 ILE A O 1
ATOM 1570 N N . LEU A 1 207 ? -12.077 -6.718 9.682 1.00 76.94 207 LEU A N 1
ATOM 1571 C CA . LEU A 1 207 ? -11.417 -6.344 10.924 1.00 76.94 207 LEU A CA 1
ATOM 1572 C C . LEU A 1 207 ? -11.356 -7.497 11.929 1.00 76.94 207 LEU A C 1
ATOM 1574 O O . LEU A 1 207 ? -10.367 -7.625 12.648 1.00 76.94 207 LEU A O 1
ATOM 1578 N N . TYR A 1 208 ? -12.370 -8.369 11.953 1.00 73.81 208 TYR A N 1
ATOM 1579 C CA . TYR A 1 208 ? -12.322 -9.601 12.736 1.00 73.81 208 TYR A CA 1
ATOM 1580 C C . TYR A 1 208 ? -11.182 -10.510 12.264 1.00 73.81 208 TYR A C 1
ATOM 1582 O O . TYR A 1 208 ? -10.356 -10.907 13.081 1.00 73.81 208 TYR A O 1
ATOM 1590 N N . LYS A 1 209 ? -11.060 -10.768 10.953 1.00 76.94 209 LYS A N 1
ATOM 1591 C CA . LYS A 1 209 ? -9.963 -11.581 10.396 1.00 76.94 209 LYS A CA 1
ATOM 1592 C C . LYS A 1 209 ? -8.587 -10.993 10.714 1.00 76.94 209 LYS A C 1
ATOM 1594 O O . LYS A 1 209 ? -7.707 -11.726 11.161 1.00 76.94 209 LYS A O 1
ATOM 1599 N N . VAL A 1 210 ? -8.410 -9.681 10.541 1.00 76.38 210 VAL A N 1
ATOM 1600 C CA . VAL A 1 210 ? -7.156 -8.983 10.881 1.00 76.38 210 VAL A CA 1
ATOM 1601 C C . VAL A 1 210 ? -6.877 -9.062 12.384 1.00 76.38 210 VAL A C 1
ATOM 1603 O O . VAL A 1 210 ? -5.757 -9.362 12.792 1.00 76.38 210 VAL A O 1
ATOM 1606 N N . GLY A 1 211 ? -7.895 -8.854 13.223 1.00 68.25 211 GLY A N 1
ATOM 1607 C CA . GLY A 1 211 ? -7.791 -8.957 14.677 1.00 68.25 211 GLY A CA 1
ATOM 1608 C C . GLY A 1 211 ? -7.434 -10.366 15.154 1.00 68.25 211 GLY A C 1
ATOM 1609 O O . GLY A 1 211 ? -6.619 -10.516 16.064 1.00 68.25 211 GLY A O 1
ATOM 1610 N N . THR A 1 212 ? -7.989 -11.405 14.527 1.00 71.62 212 THR A N 1
ATOM 1611 C CA . THR A 1 212 ? -7.649 -12.807 14.802 1.00 71.62 212 THR A CA 1
ATOM 1612 C C . THR A 1 212 ? -6.230 -13.138 14.347 1.00 71.62 212 THR A C 1
ATOM 1614 O O . THR A 1 212 ? -5.495 -13.760 15.111 1.00 71.62 212 THR A O 1
ATOM 1617 N N . LEU A 1 213 ? -5.807 -12.682 13.162 1.00 75.38 213 LEU A N 1
ATOM 1618 C CA . LEU A 1 213 ? -4.436 -12.872 12.678 1.00 75.38 213 LEU A CA 1
ATOM 1619 C C . LEU A 1 213 ? -3.423 -12.203 13.617 1.00 75.38 213 LEU A C 1
ATOM 1621 O O . LEU A 1 213 ? -2.450 -12.827 14.034 1.00 75.38 213 LEU A O 1
ATOM 1625 N N . MET A 1 214 ? -3.702 -10.968 14.036 1.00 70.75 214 MET A N 1
ATOM 1626 C CA . MET A 1 214 ? -2.906 -10.261 15.040 1.00 70.75 214 MET A CA 1
ATOM 1627 C C . MET A 1 214 ? -2.873 -10.991 16.384 1.00 70.75 214 MET A C 1
ATOM 1629 O O . MET A 1 214 ? -1.834 -11.008 17.029 1.00 70.75 214 MET A O 1
ATOM 1633 N N . ALA A 1 215 ? -3.973 -11.605 16.824 1.00 68.38 215 ALA A N 1
ATOM 1634 C CA . ALA A 1 215 ? -4.001 -12.382 18.066 1.00 68.38 215 ALA A CA 1
ATOM 1635 C C . ALA A 1 215 ? -3.273 -13.731 17.963 1.00 68.38 215 ALA A C 1
ATOM 1637 O O . ALA A 1 215 ? -2.848 -14.270 18.982 1.00 68.38 215 ALA A O 1
ATOM 1638 N N . PHE A 1 216 ? -3.139 -14.277 16.755 1.00 69.62 216 PHE A N 1
ATOM 1639 C CA . PHE A 1 216 ? -2.337 -15.468 16.499 1.00 69.62 216 PHE A CA 1
ATOM 1640 C C . PHE A 1 216 ? -0.838 -15.140 16.510 1.00 69.62 216 PHE A C 1
ATOM 1642 O O . PHE A 1 216 ? -0.062 -15.851 17.139 1.00 69.62 216 PHE A O 1
ATOM 1649 N N . PHE A 1 217 ? -0.443 -14.025 15.885 1.00 65.38 217 PHE A N 1
ATOM 1650 C CA . PHE A 1 217 ? 0.948 -13.556 15.859 1.00 65.38 217 PHE A CA 1
ATOM 1651 C C . PHE A 1 217 ? 1.410 -12.904 17.168 1.00 65.38 217 PHE A C 1
ATOM 1653 O O . PHE A 1 217 ? 2.588 -12.974 17.506 1.00 65.38 217 PHE A O 1
ATOM 1660 N N . ALA A 1 218 ? 0.500 -12.287 17.920 1.00 55.75 218 ALA A N 1
ATOM 1661 C CA . ALA A 1 218 ? 0.752 -11.777 19.260 1.00 55.75 218 ALA A CA 1
ATOM 1662 C C . ALA A 1 218 ? 0.038 -12.679 20.277 1.00 55.75 218 ALA A C 1
ATOM 1664 O O . ALA A 1 218 ? -1.082 -12.347 20.690 1.00 55.75 218 ALA A O 1
ATOM 1665 N N . PRO A 1 219 ? 0.642 -13.814 20.692 1.00 46.78 219 PRO A N 1
ATOM 1666 C CA . PRO A 1 219 ? 0.095 -14.615 21.773 1.00 46.78 219 PRO A CA 1
ATOM 1667 C C . PRO A 1 219 ? -0.027 -13.715 23.003 1.00 46.78 219 PRO A C 1
ATOM 1669 O O . PRO A 1 219 ? 0.947 -13.198 23.549 1.00 46.78 219 PRO A O 1
ATOM 1672 N N . SER A 1 220 ? -1.271 -13.442 23.378 1.00 46.22 220 SER A N 1
ATOM 1673 C CA . SER A 1 220 ? -1.617 -12.522 24.449 1.00 46.22 220 SER A CA 1
ATOM 1674 C C . SER A 1 220 ? -1.182 -13.096 25.797 1.00 46.22 220 SER A C 1
ATOM 1676 O O . SER A 1 220 ? -1.958 -13.792 26.449 1.00 46.22 220 SER A O 1
ATOM 1678 N N . ASN A 1 221 ? 0.009 -12.728 26.271 1.00 52.44 221 ASN A N 1
ATOM 1679 C CA . ASN A 1 221 ? 0.257 -12.650 27.705 1.00 52.44 221 ASN A CA 1
ATOM 1680 C C . ASN A 1 221 ? -0.502 -11.430 28.246 1.00 52.44 221 ASN A C 1
ATOM 1682 O O . ASN A 1 221 ? 0.003 -10.314 28.199 1.00 52.44 221 ASN A O 1
ATOM 1686 N N . ASN A 1 222 ? -1.760 -11.624 28.643 1.00 41.62 222 ASN A N 1
ATOM 1687 C CA . ASN A 1 222 ? -2.497 -10.714 29.524 1.00 41.62 222 ASN A CA 1
ATOM 1688 C C . ASN A 1 222 ? -3.758 -11.420 30.029 1.00 41.62 222 ASN A C 1
ATOM 1690 O O . ASN A 1 222 ? -4.888 -11.125 29.637 1.00 41.62 222 ASN A O 1
ATOM 1694 N N . GLY A 1 223 ? -3.540 -12.390 30.914 1.00 47.88 223 GLY A N 1
ATOM 1695 C CA . GLY A 1 223 ? -4.519 -12.689 31.945 1.00 47.88 223 GLY A CA 1
ATOM 1696 C C . GLY A 1 223 ? -4.470 -11.600 33.020 1.00 47.88 223 GLY A C 1
ATOM 1697 O O . GLY A 1 223 ? -3.396 -11.114 33.358 1.00 47.88 223 GLY A O 1
ATOM 1698 N N . LYS A 1 224 ? -5.637 -11.308 33.602 1.00 49.34 224 LYS A N 1
ATOM 1699 C CA . LYS A 1 224 ? -5.865 -10.533 34.838 1.00 49.34 224 LYS A CA 1
ATOM 1700 C C . LYS A 1 224 ? -5.914 -9.005 34.708 1.00 49.34 224 LYS A C 1
ATOM 1702 O O . LYS A 1 224 ? -4.938 -8.309 34.954 1.00 49.34 224 LYS A O 1
ATOM 1707 N N . LYS A 1 225 ? -7.128 -8.488 34.491 1.00 44.81 225 LYS A N 1
ATOM 1708 C CA . LYS A 1 225 ? -7.817 -7.583 35.440 1.00 44.81 225 LYS A CA 1
ATOM 1709 C C . LYS A 1 225 ? -9.145 -7.134 34.837 1.00 44.81 225 LYS A C 1
ATOM 1711 O O . LYS A 1 225 ? -9.155 -6.160 34.103 1.00 44.81 225 LYS A O 1
ATOM 1716 N N . GLN A 1 226 ? -10.229 -7.835 35.158 1.00 41.88 226 GLN A N 1
ATOM 1717 C CA . GLN A 1 226 ? -11.565 -7.253 35.352 1.00 41.88 226 GLN A CA 1
ATOM 1718 C C . GLN A 1 226 ? -12.362 -8.224 36.227 1.00 41.88 226 GLN A C 1
ATOM 1720 O O . GLN A 1 226 ? -13.189 -8.991 35.753 1.00 41.88 226 GLN A O 1
ATOM 1725 N N . GLU A 1 227 ? -12.035 -8.222 37.512 1.00 42.81 227 GLU A N 1
ATOM 1726 C CA . GLU A 1 227 ? -12.942 -8.646 38.570 1.00 42.81 227 GLU A CA 1
ATOM 1727 C C . GLU A 1 227 ? -12.798 -7.617 39.693 1.00 42.81 227 GLU A C 1
ATOM 1729 O O . GLU A 1 227 ? -11.684 -7.120 39.912 1.00 42.81 227 GLU A O 1
ATOM 1734 N N . LYS A 1 228 ? -13.925 -7.333 40.352 1.00 34.50 228 LYS A N 1
ATOM 1735 C CA . LYS A 1 228 ? -14.202 -6.378 41.439 1.00 34.50 228 LYS A CA 1
ATOM 1736 C C . LYS A 1 228 ? -15.085 -5.198 41.024 1.00 34.50 228 LYS A C 1
ATOM 1738 O O . LYS A 1 228 ? -14.620 -4.073 40.855 1.00 34.50 228 LYS A O 1
ATOM 1743 N N . GLY A 1 229 ? -16.368 -5.518 40.848 1.00 31.95 229 GLY A N 1
ATOM 1744 C CA . GLY A 1 229 ? -17.401 -4.888 41.675 1.00 31.95 229 GLY A CA 1
ATOM 1745 C C . GLY A 1 229 ? -17.460 -5.610 43.017 1.00 31.95 229 GLY A C 1
ATOM 1746 O O . GLY A 1 229 ? -17.068 -6.800 43.031 1.00 31.95 229 GLY A O 1
#

Foldseek 3Di:
DDDDDPDPVPVVVVVVVVVPPDDPDDDPPPPPPDPPPPDPDPPDPDDDPVVVVVLVVVLVVCLVVVLVVCLVVVVVVVVVDDLVVLLVVLVVLLVQLLLLLLLLLLLQQDDLVVLVVCVVVVQQLSVVLNVSNVVSVSSNCCSNPRSLVSSLVNSLVSLLVSLCVPCVPDPCSVVVNCVSSVVSVCCNVVSSVVSNVNSNVPSPVSSSVVSNVVCVVVVDPDDDDDDDD

Sequence (229 aa):
MSTKRFDIGKEMEKMDNHHKIAHSGFLPKRFKSPGKKQLPVKKSSSGSRRERSVWAISVTVISFILSLSILFLSSTVFDKITPYFSFIIVLLIIFIGVFFDIVGVAVTAADEKPFHAMASKKYKGAAQAIKLIRKADKVASICNDVVGDICGVVSGTAGAAIIFRFFSGHANYGLIEAVVGGLIAAITVGGKAFAKKFGMKDSHVILYKVGTLMAFFAPSNNGKKQEKG